Protein AF-0000000084400979 (afdb_homodimer)

Sequence (318 aa):
MVKNSELIGKRAPALELPSIPNGDVFKLPIGEKPIALFFFPAANTMGCTMEACSFRDAQTQNIVFKRNPELAVVGVSGDSTAKQQSFADQYNLSYPILSDTDNKARELYGVGKSFFGLSAGRETFFIDQQGIVRGVCGKSIDVNGHVKFVEQQLAALEKMVKNSELIGKRAPALELPSIPNGDVFKLPIGEKPIALFFFPAANTMGCTMEACSFRDAQTQNIVFKRNPELAVVGVSGDSTAKQQSFADQYNLSYPILSDTDNKARELYGVGKSFFGLSAGRETFFIDQQGIVRGVCGKSIDVNGHVKFVEQQLAALEK

InterPro domains:
  IPR000866 Alkyl hydroperoxide reductase subunit C/ Thiol specific antioxidant [PF00578] (8-134)
  IPR013766 Thioredoxin domain [PS51352] (6-159)
  IPR036249 Thioredoxin-like superfamily [SSF52833] (7-157)
  IPR050924 Thiol-specific peroxidase BCP/PrxQ [PTHR42801] (7-156)

pLDDT: mean 94.06, std 6.57, range [55.53, 98.88]

Secondary structure (DSSP, 8-state):
-BPP-TTTTSBPPP-EEEEETTT-EEE--TTTS-EEEEE-S-TT-HHHHHHHHHHHHHHHH-HHHHH-TTPEEEEEESS-HHHHHHHHHHHT--S-EEE-TTSHHHHHHT--EETTTTEE--EEEEE-TTSBEEEEE-PPPB-THHHHHHHHHHHHHH-/-BPP-TTTTSBPPP-EEEEETTT-EEE--TTTS-EEEEE-S-TT-HHHHHHHHHHHHHHHH-HHHHH-TTPEEEEEESS-HHHHHHHHHHHT--S-EEE-TTSHHHHHHT--EETTTTEE--EEEEE-TTSBEEEEE-PPPB-THHHHHHHHHHHHHH-

Radius of gyration: 21.65 Å; Cα contacts (8 Å, |Δi|>4): 651; chains: 2; bounding box: 36×61×54 Å

Structure (mmCIF, N/CA/C/O backbone):
data_AF-0000000084400979-model_v1
#
loop_
_entity.id
_entity.type
_entity.pdbx_description
1 polymer 'thioredoxin-dependent peroxiredoxin'
#
loop_
_atom_site.group_PDB
_atom_site.id
_atom_site.type_symbol
_atom_site.label_atom_id
_atom_site.label_alt_id
_atom_site.label_comp_id
_atom_site.label_asym_id
_atom_site.label_entity_id
_atom_site.label_seq_id
_atom_site.pdbx_PDB_ins_code
_atom_site.Cartn_x
_atom_site.Cartn_y
_atom_site.Cartn_z
_atom_site.occupancy
_atom_site.B_iso_or_equiv
_atom_site.auth_seq_id
_atom_site.auth_comp_id
_atom_site.auth_asym_id
_atom_site.auth_atom_id
_atom_site.pdbx_PDB_model_num
ATOM 1 N N . MET A 1 1 ? 9.07 -2.438 -15.883 1 55.53 1 MET A N 1
ATOM 2 C CA . MET A 1 1 ? 8.203 -3.158 -14.953 1 55.53 1 MET A CA 1
ATOM 3 C C . MET A 1 1 ? 8.812 -4.5 -14.562 1 55.53 1 MET A C 1
ATOM 5 O O . MET A 1 1 ? 8.602 -4.984 -13.453 1 55.53 1 MET A O 1
ATOM 9 N N . VAL A 1 2 ? 9.75 -4.887 -15.453 1 69.62 2 VAL A N 1
ATOM 10 C CA . VAL A 1 2 ? 10.336 -6.211 -15.289 1 69.62 2 VAL A CA 1
ATOM 11 C C . VAL A 1 2 ? 11.617 -6.109 -14.469 1 69.62 2 VAL A C 1
ATOM 13 O O . VAL A 1 2 ? 12.461 -5.25 -14.727 1 69.62 2 VAL A O 1
ATOM 16 N N . LYS A 1 3 ? 11.602 -6.781 -13.344 1 83.38 3 LYS A N 1
ATOM 17 C CA . LYS A 1 3 ? 12.789 -6.883 -12.508 1 83.38 3 LYS A CA 1
ATOM 18 C C . LYS A 1 3 ? 13.758 -7.934 -13.047 1 83.38 3 LYS A C 1
ATOM 20 O O . LYS A 1 3 ? 13.328 -8.969 -13.562 1 83.38 3 LYS A O 1
ATOM 25 N N . ASN A 1 4 ? 14.984 -7.586 -12.875 1 85.88 4 ASN A N 1
ATOM 26 C CA . ASN A 1 4 ? 15.992 -8.555 -13.297 1 85.88 4 ASN A CA 1
ATOM 27 C C . ASN A 1 4 ? 16.047 -9.75 -12.344 1 85.88 4 ASN A C 1
ATOM 29 O O . ASN A 1 4 ? 16 -9.586 -11.125 1 85.88 4 ASN A O 1
ATOM 33 N N . SER A 1 5 ? 15.977 -10.953 -12.906 1 93.44 5 SER A N 1
ATOM 34 C CA . SER A 1 5 ? 16.062 -12.203 -12.148 1 93.44 5 SER A CA 1
ATOM 35 C C . SER A 1 5 ? 16.844 -13.266 -12.914 1 93.44 5 SER A C 1
ATOM 37 O O . SER A 1 5 ? 16.719 -13.367 -14.141 1 93.44 5 SER A O 1
ATOM 39 N N . GLU A 1 6 ? 17.609 -14.008 -12.188 1 94.88 6 GLU A N 1
ATOM 40 C CA . GLU A 1 6 ? 18.375 -15.086 -12.812 1 94.88 6 GLU A CA 1
ATOM 41 C C . GLU A 1 6 ? 17.453 -16.188 -13.32 1 94.88 6 GLU A C 1
ATOM 43 O O . GLU A 1 6 ? 17.875 -17.047 -14.109 1 94.88 6 GLU A O 1
ATOM 48 N N . LEU A 1 7 ? 16.234 -16.172 -12.898 1 97.94 7 LEU A N 1
ATOM 49 C CA . LEU A 1 7 ? 15.32 -17.25 -13.227 1 97.94 7 LEU A CA 1
ATOM 50 C C . LEU A 1 7 ? 14.688 -17.031 -14.602 1 97.94 7 LEU A C 1
ATOM 52 O O . LEU A 1 7 ? 14.102 -17.953 -15.172 1 97.94 7 LEU A O 1
ATOM 56 N N . ILE A 1 8 ? 14.773 -15.852 -15.125 1 97.5 8 ILE A N 1
ATOM 57 C CA . ILE A 1 8 ? 14.109 -15.562 -16.391 1 97.5 8 ILE A CA 1
ATOM 58 C C . ILE A 1 8 ? 14.719 -16.406 -17.5 1 97.5 8 ILE A C 1
ATOM 60 O O . ILE A 1 8 ? 15.938 -16.484 -17.641 1 97.5 8 ILE A O 1
ATOM 64 N N . GLY A 1 9 ? 13.898 -17.016 -18.219 1 97.44 9 GLY A N 1
ATOM 65 C CA . GLY A 1 9 ? 14.336 -17.859 -19.312 1 97.44 9 GLY A CA 1
ATOM 66 C C . GLY A 1 9 ? 14.633 -19.281 -18.875 1 97.44 9 GLY A C 1
ATOM 67 O O . GLY A 1 9 ? 14.93 -20.141 -19.703 1 97.44 9 GLY A O 1
ATOM 68 N N . LYS A 1 10 ? 14.523 -19.594 -17.609 1 98.38 10 LYS A N 1
ATOM 69 C CA . LYS A 1 10 ? 14.789 -20.922 -17.062 1 98.38 10 LYS A CA 1
ATOM 70 C C . LYS A 1 10 ? 13.492 -21.578 -16.594 1 98.38 10 LYS A C 1
ATOM 72 O O . LYS A 1 10 ? 12.461 -20.922 -16.453 1 98.38 10 LYS A O 1
ATOM 77 N N . ARG A 1 11 ? 13.562 -22.906 -16.438 1 98.56 11 ARG A N 1
ATOM 78 C CA . ARG A 1 11 ? 12.43 -23.609 -15.836 1 98.56 11 ARG A CA 1
ATOM 79 C C . ARG A 1 11 ? 12.203 -23.156 -14.398 1 98.56 11 ARG A C 1
ATOM 81 O O . ARG A 1 11 ? 13.164 -23 -13.633 1 98.56 11 ARG A O 1
ATOM 88 N N . ALA A 1 12 ? 10.984 -22.906 -14.047 1 98.81 12 ALA A N 1
ATOM 89 C CA . ALA A 1 12 ? 10.656 -22.469 -12.688 1 98.81 12 ALA A CA 1
ATOM 90 C C . ALA A 1 12 ? 11.023 -23.547 -11.664 1 98.81 12 ALA A C 1
ATOM 92 O O . ALA A 1 12 ? 10.828 -24.734 -11.906 1 98.81 12 ALA A O 1
ATOM 93 N N . PRO A 1 13 ? 11.602 -23.156 -10.531 1 98.62 13 PRO A N 1
ATOM 94 C CA . PRO A 1 13 ? 11.859 -24.125 -9.469 1 98.62 13 PRO A CA 1
ATOM 95 C C . PRO A 1 13 ? 10.594 -24.844 -8.992 1 98.62 13 PRO A C 1
ATOM 97 O O . PRO A 1 13 ? 9.539 -24.203 -8.859 1 98.62 13 PRO A O 1
ATOM 100 N N . ALA A 1 14 ? 10.766 -26.109 -8.766 1 98.38 14 ALA A N 1
ATOM 101 C CA . ALA A 1 14 ? 9.641 -26.859 -8.219 1 98.38 14 ALA A CA 1
ATOM 102 C C . ALA A 1 14 ? 9.281 -26.375 -6.816 1 98.38 14 ALA A C 1
ATOM 104 O O . ALA A 1 14 ? 10.164 -26.031 -6.027 1 98.38 14 ALA A O 1
ATOM 105 N N . LEU A 1 15 ? 7.953 -26.344 -6.535 1 97.62 15 LEU A N 1
ATOM 106 C CA . LEU A 1 15 ? 7.469 -25.891 -5.238 1 97.62 15 LEU A CA 1
ATOM 107 C C . LEU A 1 15 ? 6.309 -26.75 -4.754 1 97.62 15 LEU A C 1
ATOM 109 O O . LEU A 1 15 ? 5.352 -26.984 -5.492 1 97.62 15 LEU A O 1
ATOM 113 N N . GLU A 1 16 ? 6.492 -27.266 -3.637 1 97.38 16 GLU A N 1
ATOM 114 C CA . GLU A 1 16 ? 5.473 -28.031 -2.932 1 97.38 16 GLU A CA 1
ATOM 115 C C . GLU A 1 16 ? 5.367 -27.609 -1.472 1 97.38 16 GLU A C 1
ATOM 117 O O . GLU A 1 16 ? 6.285 -27.828 -0.683 1 97.38 16 GLU A O 1
ATOM 122 N N . LEU A 1 17 ? 4.199 -27 -1.093 1 98.06 17 LEU A N 1
ATOM 123 C CA . LEU A 1 17 ? 4.027 -26.438 0.239 1 98.06 17 LEU A CA 1
ATOM 124 C C . LEU A 1 17 ? 2.58 -26.562 0.703 1 98.06 17 LEU A C 1
ATOM 126 O O . LEU A 1 17 ? 1.668 -26.688 -0.12 1 98.06 17 LEU A O 1
ATOM 130 N N . PRO A 1 18 ? 2.393 -26.594 2.029 1 98 18 PRO A N 1
ATOM 131 C CA . PRO A 1 18 ? 1.009 -26.484 2.496 1 98 18 PRO A CA 1
ATOM 132 C C . PRO A 1 18 ? 0.295 -25.25 1.941 1 98 18 PRO A C 1
ATOM 134 O O . PRO A 1 18 ? 0.924 -24.203 1.734 1 98 18 PRO A O 1
ATOM 137 N N . SER A 1 19 ? -0.977 -25.453 1.645 1 98 19 SER A N 1
ATOM 138 C CA . SER A 1 19 ? -1.71 -24.359 1.013 1 98 19 SER A CA 1
ATOM 139 C C . SER A 1 19 ? -3.16 -24.328 1.486 1 98 19 SER A C 1
ATOM 141 O O . SER A 1 19 ? -3.635 -25.266 2.127 1 98 19 SER A O 1
ATOM 143 N N . ILE A 1 20 ? -3.713 -23.172 1.29 1 96.69 20 ILE A N 1
ATOM 144 C CA . ILE A 1 20 ? -5.164 -23.078 1.408 1 96.69 20 ILE A CA 1
ATOM 145 C C . ILE A 1 20 ? -5.801 -23.172 0.022 1 96.69 20 ILE A C 1
ATOM 147 O O . ILE A 1 20 ? -5.172 -22.828 -0.98 1 96.69 20 ILE A O 1
ATOM 151 N N . PRO A 1 21 ? -6.977 -23.734 -0.318 1 88.75 21 PRO A N 1
ATOM 152 C CA . PRO A 1 21 ? -7.844 -24.156 0.786 1 88.75 21 PRO A CA 1
ATOM 153 C C . PRO A 1 21 ? -7.457 -25.516 1.358 1 88.75 21 PRO A C 1
ATOM 155 O O . PRO A 1 21 ? -6.727 -26.281 0.714 1 88.75 21 PRO A O 1
ATOM 158 N N . ASN A 1 22 ? -7.801 -25.781 2.664 1 86.38 22 ASN A N 1
ATOM 159 C CA . ASN A 1 22 ? -7.895 -27.062 3.363 1 86.38 22 ASN A CA 1
ATOM 160 C C . ASN A 1 22 ? -6.602 -27.391 4.102 1 86.38 22 ASN A C 1
ATOM 162 O O . ASN A 1 22 ? -6.566 -28.312 4.922 1 86.38 22 ASN A O 1
ATOM 166 N N . GLY A 1 23 ? -5.488 -26.797 3.689 1 88.56 23 GLY A N 1
ATOM 167 C CA . GLY A 1 23 ? -4.25 -27.016 4.422 1 88.56 23 GLY A CA 1
ATOM 168 C C . GLY A 1 23 ? -3.383 -28.109 3.82 1 88.56 23 GLY A C 1
ATOM 169 O O . GLY A 1 23 ? -2.291 -28.391 4.316 1 88.56 23 GLY A O 1
ATOM 170 N N . ASP A 1 24 ? -3.785 -28.688 2.689 1 93.19 24 ASP A N 1
ATOM 171 C CA . ASP A 1 24 ? -3.033 -29.75 2.039 1 93.19 24 ASP A CA 1
ATOM 172 C C . ASP A 1 24 ? -1.827 -29.203 1.286 1 93.19 24 ASP A C 1
ATOM 174 O O . ASP A 1 24 ? -1.732 -27.984 1.061 1 93.19 24 ASP A O 1
ATOM 178 N N . VAL A 1 25 ? -0.979 -30.141 0.955 1 96.5 25 VAL A N 1
ATOM 179 C CA . VAL A 1 25 ? 0.189 -29.781 0.159 1 96.5 25 VAL A CA 1
ATOM 180 C C . VAL A 1 25 ? -0.236 -29.484 -1.276 1 96.5 25 VAL A C 1
ATOM 182 O O . VAL A 1 25 ? -1.026 -30.219 -1.864 1 96.5 25 VAL A O 1
ATOM 185 N N . PHE A 1 26 ? 0.185 -28.375 -1.743 1 97.38 26 PHE A N 1
ATOM 186 C CA . PHE A 1 26 ? -0.053 -27.938 -3.117 1 97.38 26 PHE A CA 1
ATOM 187 C C . PHE A 1 26 ? 1.237 -27.984 -3.926 1 97.38 26 PHE A C 1
ATOM 189 O O . PHE A 1 26 ? 2.252 -27.422 -3.51 1 97.38 26 PHE A O 1
ATOM 196 N N . LYS A 1 27 ? 1.176 -28.703 -4.988 1 97.69 27 LYS A N 1
ATOM 197 C CA . LYS A 1 27 ? 2.273 -28.734 -5.953 1 97.69 27 LYS A CA 1
ATOM 198 C C . LYS A 1 27 ? 2.029 -27.734 -7.09 1 97.69 27 LYS A C 1
ATOM 200 O O . LYS A 1 27 ? 1.011 -27.812 -7.777 1 97.69 27 LYS A O 1
ATOM 205 N N . LEU A 1 28 ? 2.977 -26.781 -7.281 1 98.06 28 LEU A N 1
ATOM 206 C CA . LEU A 1 28 ? 2.844 -25.844 -8.383 1 98.06 28 LEU A CA 1
ATOM 207 C C . LEU A 1 28 ? 2.766 -26.562 -9.719 1 98.06 28 LEU A C 1
ATOM 209 O O . LEU A 1 28 ? 3.576 -27.453 -10 1 98.06 28 LEU A O 1
ATOM 213 N N . PRO A 1 29 ? 1.815 -26.25 -10.547 1 98.19 29 PRO A N 1
ATOM 214 C CA . PRO A 1 29 ? 1.618 -27 -11.789 1 98.19 29 PRO A CA 1
ATOM 215 C C . PRO A 1 29 ? 2.52 -26.516 -12.922 1 98.19 29 PRO A C 1
ATOM 217 O O . PRO A 1 29 ? 2.027 -26.156 -14 1 98.19 29 PRO A O 1
ATOM 220 N N . ILE A 1 30 ? 3.764 -26.578 -12.727 1 98.56 30 ILE A N 1
ATOM 221 C CA . ILE A 1 30 ? 4.773 -26.125 -13.68 1 98.56 30 ILE A CA 1
ATOM 222 C C . ILE A 1 30 ? 4.746 -27.016 -14.922 1 98.56 30 ILE A C 1
ATOM 224 O O . ILE A 1 30 ? 4.773 -28.234 -14.812 1 98.56 30 ILE A O 1
ATOM 228 N N . GLY A 1 31 ? 4.641 -26.359 -16.062 1 98.19 31 GLY A N 1
ATOM 229 C CA . GLY A 1 31 ? 4.641 -27.109 -17.312 1 98.19 31 GLY A CA 1
ATOM 230 C C . GLY A 1 31 ? 3.266 -27.609 -17.719 1 98.19 31 GLY A C 1
ATOM 231 O O . GLY A 1 31 ? 3.127 -28.359 -18.688 1 98.19 31 GLY A O 1
ATOM 232 N N . GLU A 1 32 ? 2.229 -27.266 -16.953 1 98.31 32 GLU A N 1
ATOM 233 C CA . GLU A 1 32 ? 0.867 -27.719 -17.219 1 98.31 32 GLU A CA 1
ATOM 234 C C . GLU A 1 32 ? -0.008 -26.562 -17.703 1 98.31 32 GLU A C 1
ATOM 236 O O . GLU A 1 32 ? -0.867 -26.75 -18.562 1 98.31 32 GLU A O 1
ATOM 241 N N . LYS A 1 33 ? 0.141 -25.453 -17.203 1 97.94 33 LYS A N 1
ATOM 242 C CA . LYS A 1 33 ? -0.618 -24.234 -17.5 1 97.94 33 LYS A CA 1
ATOM 243 C C . LYS A 1 33 ? 0.171 -22.984 -17.109 1 97.94 33 LYS A C 1
ATOM 245 O O . LYS A 1 33 ? 1.157 -23.078 -16.375 1 97.94 33 LYS A O 1
ATOM 250 N N . PRO A 1 34 ? -0.143 -21.828 -17.641 1 98.31 34 PRO A N 1
ATOM 251 C CA . PRO A 1 34 ? 0.505 -20.609 -17.156 1 98.31 34 PRO A CA 1
ATOM 252 C C . PRO A 1 34 ? 0.204 -20.312 -15.695 1 98.31 34 PRO A C 1
ATOM 254 O O . PRO A 1 34 ? -0.885 -20.625 -15.211 1 98.31 34 PRO A O 1
ATOM 257 N N . ILE A 1 35 ? 1.223 -19.719 -15.008 1 98.81 35 ILE A N 1
ATOM 258 C CA . ILE A 1 35 ? 1.099 -19.453 -13.578 1 98.81 35 ILE A CA 1
ATOM 259 C C . ILE A 1 35 ? 1.495 -18.016 -13.281 1 98.81 35 ILE A C 1
ATOM 261 O O . ILE A 1 35 ? 2.516 -17.531 -13.773 1 98.81 35 ILE A O 1
ATOM 265 N N . ALA A 1 36 ? 0.658 -17.25 -12.594 1 98.81 36 ALA A N 1
ATOM 266 C CA . ALA A 1 36 ? 1.04 -16.047 -11.875 1 98.81 36 ALA A CA 1
ATOM 267 C C . ALA A 1 36 ? 1.331 -16.344 -10.414 1 98.81 36 ALA A C 1
ATOM 269 O O . ALA A 1 36 ? 0.409 -16.531 -9.617 1 98.81 36 ALA A O 1
ATOM 270 N N . LEU A 1 37 ? 2.592 -16.422 -10.102 1 98.88 37 LEU A N 1
ATOM 271 C CA . LEU A 1 37 ? 3.053 -16.719 -8.742 1 98.88 37 LEU A CA 1
ATOM 272 C C . LEU A 1 37 ? 3.453 -15.43 -8.023 1 98.88 37 LEU A C 1
ATOM 274 O O . LEU A 1 37 ? 4.488 -14.836 -8.336 1 98.88 37 LEU A O 1
ATOM 278 N N . PHE A 1 38 ? 2.613 -15.008 -7.066 1 98.5 38 PHE A N 1
ATOM 279 C CA . PHE A 1 38 ? 2.93 -13.727 -6.445 1 98.5 38 PHE A CA 1
ATOM 280 C C . PHE A 1 38 ? 3.262 -13.906 -4.969 1 98.5 38 PHE A C 1
ATOM 282 O O . PHE A 1 38 ? 2.5 -14.531 -4.227 1 98.5 38 PHE A O 1
ATOM 289 N N . PHE A 1 39 ? 4.445 -13.398 -4.617 1 98.12 39 PHE A N 1
ATOM 290 C CA . PHE A 1 39 ? 4.922 -13.352 -3.24 1 98.12 39 PHE A CA 1
ATOM 291 C C . PHE A 1 39 ? 4.492 -12.062 -2.559 1 98.12 39 PHE A C 1
ATOM 293 O O . PHE A 1 39 ? 4.609 -10.977 -3.137 1 98.12 39 PHE A O 1
ATOM 300 N N . PHE A 1 40 ? 3.955 -12.18 -1.351 1 95.94 40 PHE A N 1
ATOM 301 C CA . PHE A 1 40 ? 3.572 -10.992 -0.59 1 95.94 40 PHE A CA 1
ATOM 302 C C . PHE A 1 40 ? 3.988 -11.133 0.87 1 95.94 40 PHE A C 1
ATOM 304 O O . PHE A 1 40 ? 4.168 -12.242 1.368 1 95.94 40 PHE A O 1
ATOM 311 N N . PRO A 1 41 ? 4.125 -10.023 1.585 1 94 41 PRO A N 1
ATOM 312 C CA . PRO A 1 41 ? 4.766 -10.062 2.902 1 94 41 PRO A CA 1
ATOM 313 C C . PRO A 1 41 ? 3.908 -10.75 3.957 1 94 41 PRO A C 1
ATOM 315 O O . PRO A 1 41 ? 4.391 -11.641 4.664 1 94 41 PRO A O 1
ATOM 318 N N . ALA A 1 42 ? 2.68 -10.289 4.07 1 93 42 ALA A N 1
ATOM 319 C CA . ALA A 1 42 ? 1.903 -10.789 5.203 1 93 42 ALA A CA 1
ATOM 320 C C . ALA A 1 42 ? 0.406 -10.617 4.957 1 93 42 ALA A C 1
ATOM 322 O O . ALA A 1 42 ? -0.04 -9.562 4.508 1 93 42 ALA A O 1
ATOM 323 N N . ALA A 1 43 ? -0.321 -11.656 5.336 1 92.81 43 ALA A N 1
ATOM 324 C CA . ALA A 1 43 ? -1.778 -11.617 5.238 1 92.81 43 ALA A CA 1
ATOM 325 C C . ALA A 1 43 ? -2.357 -10.523 6.137 1 92.81 43 ALA A C 1
ATOM 327 O O . ALA A 1 43 ? -1.782 -10.203 7.18 1 92.81 43 ALA A O 1
ATOM 328 N N . ASN A 1 44 ? -3.441 -9.906 5.668 1 87.88 44 ASN A N 1
ATOM 329 C CA . ASN A 1 44 ? -4.242 -8.945 6.418 1 87.88 44 ASN A CA 1
ATOM 330 C C . ASN A 1 44 ? -3.502 -7.625 6.609 1 87.88 44 ASN A C 1
ATOM 332 O O . ASN A 1 44 ? -3.695 -6.941 7.617 1 87.88 44 ASN A O 1
ATOM 336 N N . THR A 1 45 ? -2.549 -7.414 5.805 1 83.5 45 THR A N 1
ATOM 337 C CA . THR A 1 45 ? -1.961 -6.082 5.699 1 83.5 45 THR A CA 1
ATOM 338 C C . THR A 1 45 ? -2.512 -5.344 4.484 1 83.5 45 THR A C 1
ATOM 340 O O . THR A 1 45 ? -2.871 -5.965 3.482 1 83.5 45 THR A O 1
ATOM 343 N N . MET A 1 46 ? -2.619 -4.094 4.551 1 81.5 46 MET A N 1
ATOM 344 C CA . MET A 1 46 ? -3.396 -3.316 3.59 1 81.5 46 MET A CA 1
ATOM 345 C C . MET A 1 46 ? -2.869 -3.52 2.174 1 81.5 46 MET A C 1
ATOM 347 O O . MET A 1 46 ? -3.621 -3.9 1.275 1 81.5 46 MET A O 1
ATOM 351 N N . GLY A 1 47 ? -1.59 -3.273 1.956 1 85.56 47 GLY A N 1
ATOM 352 C CA . GLY A 1 47 ? -1.036 -3.438 0.622 1 85.56 47 GLY A CA 1
ATOM 353 C C . GLY A 1 47 ? -1.181 -4.848 0.085 1 85.56 47 GLY A C 1
ATOM 354 O O . GLY A 1 47 ? -1.468 -5.043 -1.098 1 85.56 47 GLY A O 1
ATOM 355 N N . CYS A 1 48 ? -0.996 -5.785 0.947 1 90.62 48 CYS A N 1
ATOM 356 C CA . CYS A 1 48 ? -1.132 -7.184 0.561 1 90.62 48 CYS A CA 1
ATOM 357 C C . CYS A 1 48 ? -2.586 -7.527 0.261 1 90.62 48 CYS A C 1
ATOM 359 O O . CYS A 1 48 ? -2.873 -8.25 -0.693 1 90.62 48 CYS A O 1
ATOM 361 N N . THR A 1 49 ? -3.473 -7.051 1.096 1 90.31 49 THR A N 1
ATOM 362 C CA . THR A 1 49 ? -4.902 -7.262 0.895 1 90.31 49 THR A CA 1
ATOM 363 C C . THR A 1 49 ? -5.348 -6.695 -0.452 1 90.31 49 THR A C 1
ATOM 365 O O . THR A 1 49 ? -6 -7.387 -1.235 1 90.31 49 THR A O 1
ATOM 368 N N . MET A 1 50 ? -4.91 -5.5 -0.688 1 88.88 50 MET A N 1
ATOM 369 C CA . MET A 1 50 ? -5.305 -4.84 -1.929 1 88.88 50 MET A CA 1
ATOM 370 C C . MET A 1 50 ? -4.754 -5.586 -3.141 1 88.88 50 MET A C 1
ATOM 372 O O . MET A 1 50 ? -5.453 -5.754 -4.141 1 88.88 50 MET A O 1
ATOM 376 N N . GLU A 1 51 ? -3.561 -6.039 -3.047 1 93.44 51 GLU A N 1
ATOM 377 C CA . GLU A 1 51 ? -2.961 -6.793 -4.141 1 93.44 51 GLU A CA 1
ATOM 378 C C . GLU A 1 51 ? -3.684 -8.117 -4.363 1 93.44 51 GLU A C 1
ATOM 380 O O . GLU A 1 51 ? -4.027 -8.469 -5.496 1 93.44 51 GLU A O 1
ATOM 385 N N . ALA A 1 52 ? -3.92 -8.875 -3.318 1 95.81 52 ALA A N 1
ATOM 386 C CA . ALA A 1 52 ? -4.617 -10.156 -3.402 1 95.81 52 ALA A CA 1
ATOM 387 C C . ALA A 1 52 ? -6.012 -9.984 -3.994 1 95.81 52 ALA A C 1
ATOM 389 O O . ALA A 1 52 ? -6.43 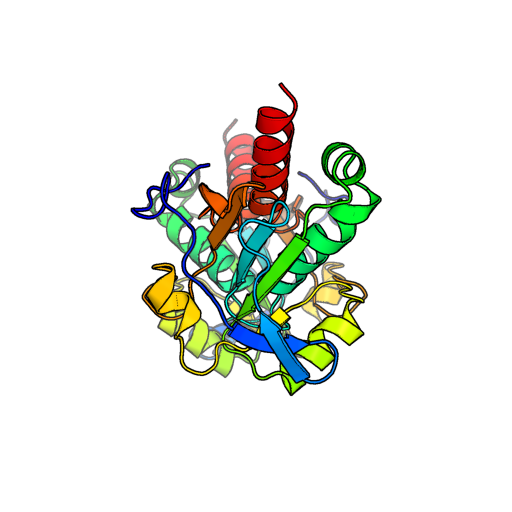-10.758 -4.855 1 95.81 52 ALA A O 1
ATOM 390 N N . CYS A 1 53 ? -6.68 -8.969 -3.564 1 94.25 53 CYS A N 1
ATOM 391 C CA . CYS A 1 53 ? -8.016 -8.695 -4.082 1 94.25 53 CYS A CA 1
ATOM 392 C C . CYS A 1 53 ? -7.957 -8.297 -5.551 1 94.25 53 CYS A C 1
ATOM 394 O O . CYS A 1 53 ? -8.859 -8.625 -6.328 1 94.25 53 CYS A O 1
ATOM 396 N N . SER A 1 54 ? -6.926 -7.582 -5.895 1 94.38 54 SER A N 1
ATOM 397 C CA . SER A 1 54 ? -6.789 -7.203 -7.297 1 94.38 54 SER A CA 1
ATOM 398 C C . SER A 1 54 ? -6.629 -8.43 -8.188 1 94.38 54 SER A C 1
ATOM 400 O O . SER A 1 54 ? -7.16 -8.461 -9.305 1 94.38 54 SER A O 1
ATOM 402 N N . PHE A 1 55 ? -5.891 -9.414 -7.742 1 97.56 55 PHE A N 1
ATOM 403 C CA . PHE A 1 55 ? -5.766 -10.656 -8.492 1 97.56 55 PHE A CA 1
ATOM 404 C C . PHE A 1 55 ? -7.098 -11.398 -8.531 1 97.56 55 PHE A C 1
ATOM 406 O O . PHE A 1 55 ? -7.465 -11.961 -9.562 1 97.56 55 PHE A O 1
ATOM 413 N N . ARG A 1 56 ? -7.77 -11.422 -7.402 1 96.12 56 ARG A N 1
ATOM 414 C CA . ARG A 1 56 ? -9.109 -12.008 -7.367 1 96.12 56 ARG A CA 1
ATOM 415 C C . ARG A 1 56 ? -10.016 -11.359 -8.406 1 96.12 56 ARG A C 1
ATOM 417 O O . ARG A 1 56 ? -10.594 -12.055 -9.25 1 96.12 56 ARG A O 1
ATOM 424 N N . ASP A 1 57 ? -10.055 -10.039 -8.43 1 95.88 57 ASP A N 1
ATOM 425 C CA . ASP A 1 57 ? -10.953 -9.289 -9.297 1 95.88 57 ASP A CA 1
ATOM 426 C C . ASP A 1 57 ? -10.562 -9.445 -10.766 1 95.88 57 ASP A C 1
ATOM 428 O O . ASP A 1 57 ? -11.43 -9.492 -11.641 1 95.88 57 ASP A O 1
ATOM 432 N N . ALA A 1 58 ? -9.289 -9.5 -11.023 1 96.31 58 ALA A N 1
ATOM 433 C CA . ALA A 1 58 ? -8.812 -9.617 -12.398 1 96.31 58 ALA A CA 1
ATOM 434 C C . ALA A 1 58 ? -9.328 -10.898 -13.047 1 96.31 58 ALA A C 1
ATOM 436 O O . ALA A 1 58 ? -9.57 -10.93 -14.258 1 96.31 58 ALA A O 1
ATOM 437 N N . GLN A 1 59 ? -9.5 -11.922 -12.305 1 95.12 59 GLN A N 1
ATOM 438 C CA . GLN A 1 59 ? -9.938 -13.203 -12.844 1 95.12 59 GLN A CA 1
ATOM 439 C C . GLN A 1 59 ? -11.336 -13.094 -13.461 1 95.12 59 GLN A C 1
ATOM 441 O O . GLN A 1 59 ? -11.664 -13.836 -14.391 1 95.12 59 GLN A O 1
ATOM 446 N N . THR A 1 60 ? -12.133 -12.125 -13.047 1 94.44 60 THR A N 1
ATOM 447 C CA . THR A 1 60 ? -13.508 -12.047 -13.531 1 94.44 60 THR A CA 1
ATOM 448 C C . THR A 1 60 ? -13.734 -10.727 -14.273 1 94.44 60 THR A C 1
ATOM 450 O O . THR A 1 60 ? -14.711 -10.594 -15.023 1 94.44 60 THR A O 1
ATOM 453 N N . GLN A 1 61 ? -12.812 -9.805 -14.109 1 95.12 61 GLN A N 1
ATOM 454 C CA . GLN A 1 61 ? -13.109 -8.469 -14.609 1 95.12 61 GLN A CA 1
ATOM 455 C C . GLN A 1 61 ? -12.133 -8.062 -15.711 1 95.12 61 GLN A C 1
ATOM 457 O O . GLN A 1 61 ? -12.43 -7.184 -16.516 1 95.12 61 GLN A O 1
ATOM 462 N N . ASN A 1 62 ? -10.961 -8.594 -15.617 1 95.75 62 ASN A N 1
ATOM 463 C CA . ASN A 1 62 ? -9.938 -8.25 -16.594 1 95.75 62 ASN A CA 1
ATOM 464 C C . ASN A 1 62 ? -10.094 -9.07 -17.875 1 95.75 62 ASN A C 1
ATOM 466 O O . ASN A 1 62 ? -10.055 -10.297 -17.844 1 95.75 62 ASN A O 1
ATOM 470 N N . ILE A 1 63 ? -10.211 -8.484 -18.969 1 96.19 63 ILE A N 1
ATOM 471 C CA . ILE A 1 63 ? -10.555 -9.117 -20.234 1 96.19 63 ILE A CA 1
ATOM 472 C C . ILE A 1 63 ? -9.445 -10.086 -20.641 1 96.19 63 ILE A C 1
ATOM 474 O O . ILE A 1 63 ? -9.719 -11.164 -21.188 1 96.19 63 ILE A O 1
ATOM 478 N N . VAL A 1 64 ? -8.242 -9.727 -20.438 1 96.81 64 VAL A N 1
ATOM 479 C CA . VAL A 1 64 ? -7.117 -10.578 -20.828 1 96.81 64 VAL A CA 1
ATOM 480 C C . VAL A 1 64 ? -7.086 -11.82 -19.938 1 96.81 64 VAL A C 1
ATOM 482 O O . VAL A 1 64 ? -6.871 -12.938 -20.422 1 96.81 64 VAL A O 1
ATOM 485 N N . PHE A 1 65 ? -7.336 -11.672 -18.656 1 96.88 65 PHE A N 1
ATOM 486 C CA . PHE A 1 65 ? -7.438 -12.812 -17.75 1 96.88 65 PHE A CA 1
ATOM 487 C C . PHE A 1 65 ? -8.578 -13.727 -18.172 1 96.88 65 PHE A C 1
ATOM 489 O O . PHE A 1 65 ? -8.422 -14.953 -18.188 1 96.88 65 PHE A O 1
ATOM 496 N N . LYS A 1 66 ? -9.672 -13.125 -18.531 1 95.94 66 LYS A N 1
ATOM 497 C CA . LYS A 1 66 ? -10.844 -13.898 -18.938 1 95.94 66 LYS A CA 1
ATOM 498 C C . LYS A 1 66 ? -10.57 -14.719 -20.188 1 95.94 66 LYS A C 1
ATOM 500 O O . LYS A 1 66 ? -11.125 -15.805 -20.359 1 95.94 66 LYS A O 1
ATOM 505 N N . ARG A 1 67 ? -9.781 -14.195 -21.016 1 96.31 67 ARG A N 1
ATOM 506 C CA . ARG A 1 67 ? -9.422 -14.891 -22.234 1 96.31 67 ARG A CA 1
ATOM 507 C C . ARG A 1 67 ? -8.414 -16 -21.969 1 96.31 67 ARG A C 1
ATOM 509 O O . ARG A 1 67 ? -8.156 -16.844 -22.828 1 96.31 67 ARG A O 1
ATOM 516 N N . ASN A 1 68 ? -7.859 -16.094 -20.812 1 96.56 68 ASN A N 1
ATOM 517 C CA . ASN A 1 68 ? -6.887 -17.094 -20.391 1 96.56 68 ASN A CA 1
ATOM 518 C C . ASN A 1 68 ? -7.316 -17.797 -19.109 1 96.56 68 ASN A C 1
ATOM 520 O O . ASN A 1 68 ? -6.609 -17.734 -18.094 1 96.56 68 ASN A O 1
ATOM 524 N N . PRO A 1 69 ? -8.438 -18.5 -19.172 1 95.5 69 PRO A N 1
ATOM 525 C CA . PRO A 1 69 ? -9.008 -19.094 -17.969 1 95.5 69 PRO A CA 1
ATOM 526 C C . PRO A 1 69 ? -8.117 -20.188 -17.359 1 95.5 69 PRO A C 1
ATOM 528 O O . PRO A 1 69 ? -8.32 -20.594 -16.219 1 95.5 69 PRO A O 1
ATOM 531 N N . GLU A 1 70 ? -7.152 -20.609 -18.094 1 96.69 70 GLU A N 1
ATOM 532 C CA . GLU A 1 70 ? -6.262 -21.656 -17.609 1 96.69 70 GLU A CA 1
ATOM 533 C C . GLU A 1 70 ? -5.18 -21.078 -16.703 1 96.69 70 GLU A C 1
ATOM 535 O O . GLU A 1 70 ? -4.488 -21.828 -16.016 1 96.69 70 GLU A O 1
ATOM 540 N N . LEU A 1 71 ? -5.012 -19.781 -16.656 1 98.25 71 LEU A N 1
ATOM 541 C CA . LEU A 1 71 ? -4.012 -19.172 -15.789 1 98.25 71 LEU A CA 1
ATOM 542 C C . LEU A 1 71 ? -4.25 -19.547 -14.328 1 98.25 71 LEU A C 1
ATOM 544 O O . LEU A 1 71 ? -5.348 -19.344 -13.805 1 98.25 71 LEU A O 1
ATOM 548 N N . ALA A 1 72 ? -3.227 -20.062 -13.719 1 98.31 72 ALA A N 1
ATOM 549 C CA . ALA A 1 72 ? -3.27 -20.297 -12.281 1 98.31 72 ALA A CA 1
ATOM 550 C C . ALA A 1 72 ? -2.668 -19.125 -11.508 1 98.31 72 ALA A C 1
ATOM 552 O O . ALA A 1 72 ? -1.485 -18.812 -11.664 1 98.31 72 ALA A O 1
ATOM 553 N N . VAL A 1 73 ? -3.49 -18.469 -10.719 1 98.62 73 VAL A N 1
ATOM 554 C CA . VAL A 1 73 ? -3.006 -17.484 -9.773 1 98.62 73 VAL A CA 1
ATOM 555 C C . VAL A 1 73 ? -2.695 -18.156 -8.438 1 98.62 73 VAL A C 1
ATOM 557 O O . VAL A 1 73 ? -3.543 -18.844 -7.871 1 98.62 73 VAL A O 1
ATOM 560 N N . VAL A 1 74 ? -1.436 -17.984 -7.965 1 98.75 74 VAL A N 1
ATOM 561 C CA . VAL A 1 74 ? -1.003 -18.625 -6.73 1 98.75 74 VAL A CA 1
ATOM 562 C C . VAL A 1 74 ? -0.261 -17.625 -5.855 1 98.75 74 VAL A C 1
ATOM 564 O O . VAL A 1 74 ? 0.708 -17 -6.301 1 98.75 74 VAL A O 1
ATOM 567 N N . GLY A 1 75 ? -0.738 -17.469 -4.637 1 98.75 75 GLY A N 1
ATOM 568 C CA . GLY A 1 75 ? -0.046 -16.609 -3.689 1 98.75 75 GLY A CA 1
ATOM 569 C C . GLY A 1 75 ? 0.91 -17.359 -2.787 1 98.75 75 GLY A C 1
ATOM 570 O O . GLY A 1 75 ? 0.743 -18.562 -2.564 1 98.75 75 GLY A O 1
ATOM 571 N N . VAL A 1 76 ? 1.925 -16.625 -2.26 1 98.69 76 VAL A N 1
ATOM 572 C CA . VAL A 1 76 ? 2.879 -17.203 -1.318 1 98.69 76 VAL A CA 1
ATOM 573 C C . VAL A 1 76 ? 3.223 -16.172 -0.24 1 98.69 76 VAL A C 1
ATOM 575 O O . VAL A 1 76 ? 3.57 -15.031 -0.548 1 98.69 76 VAL A O 1
ATOM 578 N N . SER A 1 77 ? 3.102 -16.531 0.977 1 98.19 77 SER A N 1
ATOM 579 C CA . SER A 1 77 ? 3.662 -15.75 2.074 1 98.19 77 SER A CA 1
ATOM 580 C C . SER A 1 77 ? 4.168 -16.656 3.193 1 98.19 77 SER A C 1
ATOM 582 O O . SER A 1 77 ? 4.004 -17.875 3.137 1 98.19 77 SER A O 1
ATOM 584 N N . GLY A 1 78 ? 4.812 -16.047 4.156 1 97.88 78 GLY A N 1
ATOM 585 C CA . GLY A 1 78 ? 5.336 -16.797 5.285 1 97.88 78 GLY A CA 1
ATOM 586 C C . GLY A 1 78 ? 4.293 -17.078 6.348 1 97.88 78 GLY A C 1
ATOM 587 O O . GLY A 1 78 ? 4.609 -17.656 7.395 1 97.88 78 GLY A O 1
ATOM 588 N N . ASP A 1 79 ? 3.051 -16.766 6.164 1 97.62 79 ASP A N 1
ATOM 589 C CA . ASP A 1 79 ? 1.973 -16.953 7.129 1 97.62 79 ASP A CA 1
ATOM 590 C C . ASP A 1 79 ? 1.565 -18.422 7.215 1 97.62 79 ASP A C 1
ATOM 592 O O . ASP A 1 79 ? 1.731 -19.172 6.254 1 97.62 79 ASP A O 1
ATOM 596 N N . SER A 1 80 ? 1.022 -18.844 8.336 1 97.62 80 SER A N 1
ATOM 597 C CA . SER A 1 80 ? 0.488 -20.203 8.492 1 97.62 80 SER A CA 1
ATOM 598 C C . SER A 1 80 ? -0.748 -20.406 7.629 1 97.62 80 SER A C 1
ATOM 600 O O . SER A 1 80 ? -1.395 -19.453 7.211 1 97.62 80 SER A O 1
ATOM 602 N N . THR A 1 81 ? -1.084 -21.703 7.41 1 97.75 81 THR A N 1
ATOM 603 C CA . THR A 1 81 ? -2.279 -22 6.633 1 97.75 81 THR A CA 1
ATOM 604 C C . THR A 1 81 ? -3.529 -21.484 7.336 1 97.75 81 THR A C 1
ATOM 606 O O . THR A 1 81 ? -4.477 -21.031 6.68 1 97.75 81 THR A O 1
ATOM 609 N N . ALA A 1 82 ? -3.51 -21.516 8.633 1 97.12 82 ALA A N 1
ATOM 610 C CA . ALA A 1 82 ? -4.648 -21 9.391 1 97.12 82 ALA A CA 1
ATOM 611 C C . ALA A 1 82 ? -4.848 -19.516 9.141 1 97.12 82 ALA A C 1
ATOM 613 O O . ALA A 1 82 ? -5.973 -19.062 8.898 1 97.12 82 ALA A O 1
ATOM 614 N N . LYS A 1 83 ? -3.814 -18.797 9.203 1 96.88 83 LYS A N 1
ATOM 615 C CA . LYS A 1 83 ? -3.877 -17.359 8.953 1 96.88 83 LYS A CA 1
ATOM 616 C C . LYS A 1 83 ? -4.277 -17.078 7.508 1 96.88 83 LYS A C 1
ATOM 618 O O . LYS A 1 83 ? -5.082 -16.172 7.25 1 96.88 83 LYS A O 1
ATOM 623 N N . GLN A 1 84 ? -3.746 -17.828 6.582 1 97.75 84 GLN A N 1
ATOM 624 C CA . GLN A 1 84 ? -4.074 -17.656 5.172 1 97.75 84 GLN A CA 1
ATOM 625 C C . GLN A 1 84 ? -5.543 -17.969 4.906 1 97.75 84 GLN A C 1
ATOM 627 O O . GLN A 1 84 ? -6.191 -17.312 4.09 1 97.75 84 GLN A O 1
ATOM 632 N N . GLN A 1 85 ? -6.016 -19 5.57 1 97.44 85 GLN A N 1
ATOM 633 C CA . GLN A 1 85 ? -7.418 -19.359 5.398 1 97.44 85 GLN A CA 1
ATOM 634 C C . GLN A 1 85 ? -8.336 -18.234 5.863 1 97.44 85 GLN A C 1
ATOM 636 O O . GLN A 1 85 ? -9.297 -17.875 5.176 1 97.44 85 GLN A O 1
ATOM 641 N N . SER A 1 86 ? -8.055 -17.703 7.027 1 95.81 86 SER A N 1
ATOM 642 C CA . SER A 1 86 ? -8.82 -16.562 7.535 1 95.81 86 SER A CA 1
ATOM 643 C C . SER A 1 86 ? -8.797 -15.398 6.559 1 95.81 86 SER A C 1
ATOM 645 O O . SER A 1 86 ? -9.82 -14.75 6.324 1 95.81 86 SER A O 1
ATOM 647 N N . PHE A 1 87 ? -7.617 -15.141 6.031 1 95.69 87 PHE A N 1
ATOM 648 C CA . PHE A 1 87 ? -7.422 -14.078 5.047 1 95.69 87 PHE A CA 1
ATOM 649 C C . PHE A 1 87 ? -8.273 -14.328 3.811 1 95.69 87 PHE A C 1
ATOM 651 O O . PHE A 1 87 ? -9 -13.43 3.359 1 95.69 87 PHE A O 1
ATOM 658 N N . ALA A 1 88 ? -8.219 -15.492 3.33 1 97 88 ALA A N 1
ATOM 659 C CA . ALA A 1 88 ? -8.961 -15.867 2.127 1 97 88 ALA A CA 1
ATOM 660 C C . ALA A 1 88 ? -10.461 -15.789 2.361 1 97 88 ALA A C 1
ATOM 662 O O . ALA A 1 88 ? -11.211 -15.328 1.495 1 97 88 ALA A O 1
ATOM 663 N N . ASP A 1 89 ? -10.898 -16.219 3.523 1 95.5 89 ASP A N 1
ATOM 664 C CA . ASP A 1 89 ? -12.32 -16.188 3.861 1 95.5 89 ASP A CA 1
ATOM 665 C C . ASP A 1 89 ? -12.828 -14.758 3.957 1 95.5 89 ASP A C 1
ATOM 667 O O . ASP A 1 89 ? -13.914 -14.445 3.463 1 95.5 89 ASP A O 1
ATOM 671 N N . GLN A 1 90 ? -12.039 -14.016 4.566 1 92.5 90 GLN A N 1
ATOM 672 C CA . GLN A 1 90 ? -12.43 -12.625 4.797 1 92.5 90 GLN A CA 1
ATOM 673 C C . GLN A 1 90 ? -12.633 -11.883 3.477 1 92.5 90 GLN A C 1
ATOM 675 O O . GLN A 1 90 ? -13.516 -11.039 3.357 1 92.5 90 GLN A O 1
ATOM 680 N N . TYR A 1 91 ? -11.805 -12.211 2.465 1 93.56 91 TYR A N 1
ATOM 681 C CA . TYR A 1 91 ? -11.805 -11.422 1.242 1 93.56 91 TYR A CA 1
ATOM 682 C C . TYR A 1 91 ? -12.227 -12.258 0.044 1 93.56 91 TYR A C 1
ATOM 684 O O . TYR A 1 91 ? -12.078 -11.836 -1.104 1 93.56 91 TYR A O 1
ATOM 692 N N . ASN A 1 92 ? -12.711 -13.445 0.311 1 95.19 92 ASN A N 1
ATOM 693 C CA . ASN A 1 92 ? -13.211 -14.352 -0.715 1 95.19 92 ASN A CA 1
ATOM 694 C C . ASN A 1 92 ? -12.164 -14.617 -1.795 1 95.19 92 ASN A C 1
ATOM 696 O O . ASN A 1 92 ? -12.453 -14.477 -2.986 1 95.19 92 ASN A O 1
ATOM 700 N N . LEU A 1 93 ? -10.977 -14.852 -1.346 1 96.94 93 LEU A N 1
ATOM 701 C CA . LEU A 1 93 ? -9.922 -15.242 -2.277 1 96.94 93 LEU A CA 1
ATOM 702 C C . LEU A 1 93 ? -10.102 -16.688 -2.734 1 96.94 93 LEU A C 1
ATOM 704 O O . LEU A 1 93 ? -10.117 -17.609 -1.911 1 96.94 93 LEU A O 1
ATOM 708 N N . SER A 1 94 ? -10.156 -16.922 -4.008 1 94.75 94 SER A N 1
ATOM 709 C CA . SER A 1 94 ? -10.602 -18.219 -4.516 1 94.75 94 SER A CA 1
ATOM 710 C C . SER A 1 94 ? -9.438 -19 -5.113 1 94.75 94 SER A C 1
ATOM 712 O O . SER A 1 94 ? -9.648 -19.969 -5.836 1 94.75 94 SER A O 1
ATOM 714 N N . TYR A 1 95 ? -8.258 -18.547 -4.938 1 97.75 95 TYR A N 1
ATOM 715 C CA . TYR A 1 95 ? -7.09 -19.219 -5.477 1 97.75 95 TYR A CA 1
ATOM 716 C C . TYR A 1 95 ? -6.188 -19.734 -4.355 1 97.75 95 TYR A C 1
ATOM 718 O O . TYR A 1 95 ? -6.289 -19.266 -3.215 1 97.75 95 TYR A O 1
ATOM 726 N N . PRO A 1 96 ? -5.27 -20.672 -4.668 1 98.25 96 PRO A N 1
ATOM 727 C CA . PRO A 1 96 ? -4.379 -21.203 -3.631 1 98.25 96 PRO A CA 1
ATOM 728 C C . PRO A 1 96 ? -3.395 -20.172 -3.107 1 98.25 96 PRO A C 1
ATOM 730 O O . PRO A 1 96 ? -2.891 -19.344 -3.881 1 98.25 96 PRO A O 1
ATOM 733 N N . ILE A 1 97 ? -3.199 -20.234 -1.841 1 98.69 97 ILE A N 1
ATOM 734 C CA . ILE A 1 97 ? -2.139 -19.469 -1.187 1 98.69 97 ILE A CA 1
ATOM 735 C C . ILE A 1 97 ? -1.252 -20.422 -0.377 1 98.69 97 ILE A C 1
ATOM 737 O O . ILE A 1 97 ? -1.739 -21.141 0.494 1 98.69 97 ILE A O 1
ATOM 741 N N . LEU A 1 98 ? 0.01 -20.391 -0.697 1 98.56 98 LEU A N 1
ATOM 742 C CA . LEU A 1 98 ? 0.98 -21.297 -0.096 1 98.56 98 LEU A CA 1
ATOM 743 C C . LEU A 1 98 ? 1.561 -20.703 1.184 1 98.56 98 LEU A C 1
ATOM 745 O O . LEU A 1 98 ? 1.826 -19.5 1.25 1 98.56 98 LEU A O 1
ATOM 749 N N . SER A 1 99 ? 1.771 -21.594 2.156 1 98.5 99 SER A N 1
ATOM 750 C CA . SER A 1 99 ? 2.402 -21.234 3.422 1 98.5 99 SER A CA 1
ATOM 751 C C . SER A 1 99 ? 3.896 -21.547 3.402 1 98.5 99 SER A C 1
ATOM 753 O O . SER A 1 99 ? 4.293 -22.719 3.525 1 98.5 99 SER A O 1
ATOM 755 N N . ASP A 1 100 ? 4.68 -20.516 3.277 1 98.31 100 ASP A N 1
ATOM 756 C CA . ASP A 1 100 ? 6.133 -20.625 3.195 1 98.31 100 ASP A CA 1
ATOM 757 C C . ASP A 1 100 ? 6.785 -20.266 4.531 1 98.31 100 ASP A C 1
ATOM 759 O O . ASP A 1 100 ? 7.66 -19.406 4.594 1 98.31 100 ASP A O 1
ATOM 763 N N . THR A 1 101 ? 6.453 -20.953 5.574 1 97.19 101 THR A N 1
ATOM 764 C CA . THR A 1 101 ? 6.84 -20.609 6.938 1 97.19 101 THR A CA 1
ATOM 765 C C . THR A 1 101 ? 8.352 -20.75 7.121 1 97.19 101 THR A C 1
ATOM 767 O O . THR A 1 101 ? 8.945 -20.031 7.938 1 97.19 101 THR A O 1
ATOM 770 N N . ASP A 1 102 ? 9 -21.578 6.371 1 96.12 102 ASP A N 1
ATOM 771 C CA . ASP A 1 102 ? 10.438 -21.797 6.531 1 96.12 102 ASP A CA 1
ATOM 772 C C . ASP A 1 102 ? 11.227 -21.031 5.473 1 96.12 102 ASP A C 1
ATOM 774 O O . ASP A 1 102 ? 12.43 -21.25 5.309 1 96.12 102 ASP A O 1
ATOM 778 N N . ASN A 1 103 ? 10.594 -20.234 4.652 1 96.62 103 ASN A N 1
ATOM 779 C CA . ASN A 1 103 ? 11.18 -19.359 3.648 1 96.62 103 ASN A CA 1
ATOM 780 C C . ASN A 1 103 ? 11.797 -20.141 2.498 1 96.62 103 ASN A C 1
ATOM 782 O O . ASN A 1 103 ? 12.648 -19.625 1.769 1 96.62 103 ASN A O 1
ATOM 786 N N . LYS A 1 104 ? 11.406 -21.359 2.367 1 96.25 104 LYS A N 1
ATOM 787 C CA . LYS A 1 104 ? 11.961 -22.203 1.311 1 96.25 104 LYS A CA 1
ATOM 788 C C . LYS A 1 104 ? 11.617 -21.641 -0.07 1 96.25 104 LYS A C 1
ATOM 790 O O . LYS A 1 104 ? 12.484 -21.562 -0.945 1 96.25 104 LYS A O 1
ATOM 795 N N . ALA A 1 105 ? 10.391 -21.312 -0.308 1 98.38 105 ALA A N 1
ATOM 796 C CA . ALA A 1 105 ? 9.961 -20.781 -1.6 1 98.38 105 ALA A CA 1
ATOM 797 C C . ALA A 1 105 ? 10.688 -19.484 -1.931 1 98.38 105 ALA A C 1
ATOM 799 O O . ALA A 1 105 ? 11.164 -19.297 -3.055 1 98.38 105 ALA A O 1
ATOM 800 N N . ARG A 1 106 ? 10.766 -18.547 -0.95 1 98 106 ARG A N 1
ATOM 801 C CA . ARG A 1 106 ? 11.438 -17.281 -1.167 1 98 106 ARG A CA 1
ATOM 802 C C . ARG A 1 106 ? 12.906 -17.484 -1.542 1 98 106 ARG A C 1
ATOM 804 O O . ARG A 1 106 ? 13.43 -16.812 -2.422 1 98 106 ARG A O 1
ATOM 811 N N . GLU A 1 107 ? 13.539 -18.453 -0.879 1 97.38 107 GLU A N 1
ATOM 812 C CA . GLU A 1 107 ? 14.93 -18.75 -1.184 1 97.38 107 GLU A CA 1
ATOM 813 C C . GLU A 1 107 ? 15.078 -19.312 -2.596 1 97.38 107 GLU A C 1
ATOM 815 O O . GLU A 1 107 ? 15.945 -18.859 -3.357 1 97.38 107 GLU A O 1
ATOM 820 N N . LEU A 1 108 ? 14.242 -20.234 -2.967 1 97.81 108 LEU A N 1
ATOM 821 C CA . LEU A 1 108 ? 14.305 -20.891 -4.27 1 97.81 108 LEU A CA 1
ATOM 822 C C . LEU A 1 108 ? 14.078 -19.891 -5.395 1 97.81 108 LEU A C 1
ATOM 824 O O . LEU A 1 108 ? 14.703 -19.984 -6.453 1 97.81 108 LEU A O 1
ATOM 828 N N . TYR A 1 109 ? 13.242 -18.938 -5.152 1 98.31 109 TYR A N 1
ATOM 829 C CA . TYR A 1 109 ? 12.859 -18 -6.207 1 98.31 109 TYR A CA 1
ATOM 830 C C . TYR A 1 109 ? 13.648 -16.703 -6.094 1 98.31 109 TYR A C 1
ATOM 832 O O . TYR A 1 109 ? 13.469 -15.789 -6.906 1 98.31 109 TYR A O 1
ATOM 840 N N . GLY A 1 110 ? 14.414 -16.547 -5.094 1 97.12 110 GLY A N 1
ATOM 841 C CA . GLY A 1 110 ? 15.273 -15.383 -4.949 1 97.12 110 GLY A CA 1
ATOM 842 C C . GLY A 1 110 ? 14.523 -14.133 -4.531 1 97.12 110 GLY A C 1
ATOM 843 O O . GLY A 1 110 ? 14.859 -13.031 -4.961 1 97.12 110 GLY A O 1
ATOM 844 N N . VAL A 1 111 ? 13.453 -14.273 -3.764 1 96.38 111 VAL A N 1
ATOM 845 C CA . VAL A 1 111 ? 12.688 -13.133 -3.271 1 96.38 111 VAL A CA 1
ATOM 846 C C . VAL A 1 111 ? 13.25 -12.672 -1.931 1 96.38 111 VAL A C 1
ATOM 848 O O . VAL A 1 111 ? 13.125 -13.367 -0.92 1 96.38 111 VAL A O 1
ATOM 851 N N . GLY A 1 112 ? 13.773 -11.57 -1.914 1 92.75 112 GLY A N 1
ATOM 852 C CA . GLY A 1 112 ? 14.445 -11.07 -0.725 1 92.75 112 GLY A CA 1
ATOM 853 C C . GLY A 1 112 ? 13.539 -10.242 0.165 1 92.75 112 GLY A C 1
ATOM 854 O O . GLY A 1 112 ? 12.328 -10.453 0.201 1 92.75 112 GLY A O 1
ATOM 855 N N . LYS A 1 113 ? 14.156 -9.43 0.976 1 90.75 113 LYS A N 1
ATOM 856 C CA . LYS A 1 113 ? 13.453 -8.547 1.9 1 90.75 113 LYS A CA 1
ATOM 857 C C . LYS A 1 113 ? 13.336 -7.141 1.331 1 90.75 113 LYS A C 1
ATOM 859 O O . LYS A 1 113 ? 13.969 -6.816 0.323 1 90.75 113 LYS A O 1
ATOM 864 N N . SER A 1 114 ? 12.383 -6.43 1.902 1 83.5 114 SER A N 1
ATOM 865 C CA . SER A 1 114 ? 12.172 -5.035 1.536 1 83.5 114 SER A CA 1
ATOM 866 C C . SER A 1 114 ? 12.148 -4.137 2.77 1 83.5 114 SER A C 1
ATOM 868 O O . SER A 1 114 ? 12.148 -4.625 3.9 1 83.5 114 SER A O 1
ATOM 870 N N . PHE A 1 115 ? 12.203 -2.846 2.502 1 76.38 115 PHE A N 1
ATOM 871 C CA . PHE A 1 115 ? 12.125 -1.844 3.557 1 76.38 115 PHE A CA 1
ATOM 872 C C . PHE A 1 115 ? 13.172 -2.1 4.629 1 76.38 115 PHE A C 1
ATOM 874 O O . PHE A 1 115 ? 12.844 -2.256 5.809 1 76.38 115 PHE A O 1
ATOM 881 N N . PHE A 1 116 ? 14.453 -2.17 4.266 1 75.75 116 PHE A N 1
ATOM 882 C CA . PHE A 1 116 ? 15.625 -2.311 5.125 1 75.75 116 PHE A CA 1
ATOM 883 C C . PHE A 1 116 ? 15.547 -3.592 5.945 1 75.75 116 PHE A C 1
ATOM 885 O O . PHE A 1 116 ? 15.93 -3.609 7.117 1 75.75 116 PHE A O 1
ATOM 892 N N . GLY A 1 117 ? 14.898 -4.559 5.359 1 79.62 117 GLY A N 1
ATOM 893 C CA . GLY A 1 117 ? 14.852 -5.871 5.988 1 79.62 117 GLY A CA 1
ATOM 894 C C . GLY A 1 117 ? 13.656 -6.055 6.902 1 79.62 117 GLY A C 1
ATOM 895 O O . GLY A 1 117 ? 13.469 -7.133 7.473 1 79.62 117 GLY A O 1
ATOM 896 N N . LEU A 1 118 ? 12.812 -5.105 6.969 1 76.62 118 LEU A N 1
ATOM 897 C CA . LEU A 1 118 ? 11.711 -5.125 7.926 1 76.62 118 LEU A CA 1
ATOM 898 C C . LEU A 1 118 ? 10.5 -5.863 7.355 1 76.62 118 LEU A C 1
ATOM 900 O O . LEU A 1 118 ? 9.586 -6.223 8.094 1 76.62 118 LEU A O 1
ATOM 904 N N . SER A 1 119 ? 10.578 -6.066 6.086 1 86.38 119 SER A N 1
ATOM 905 C CA . SER A 1 119 ? 9.453 -6.738 5.453 1 86.38 119 SER A CA 1
ATOM 906 C C . SER A 1 119 ? 9.914 -7.719 4.387 1 86.38 119 SER A C 1
ATOM 908 O O . SER A 1 119 ? 10.961 -7.516 3.758 1 86.38 119 SER A O 1
ATOM 910 N N . ALA A 1 120 ? 9.164 -8.797 4.316 1 91.19 120 ALA A N 1
ATOM 911 C CA . ALA A 1 120 ? 9.406 -9.688 3.184 1 91.19 120 ALA A CA 1
ATOM 912 C C . ALA A 1 120 ? 9.141 -8.984 1.859 1 91.19 120 ALA A C 1
ATOM 914 O O . ALA A 1 120 ? 8.305 -8.078 1.791 1 91.19 120 ALA A O 1
ATOM 915 N N . GLY A 1 121 ? 9.852 -9.391 0.869 1 92.62 121 GLY A N 1
ATOM 916 C CA . GLY A 1 121 ? 9.703 -8.773 -0.441 1 92.62 121 GLY A CA 1
ATOM 917 C C . GLY A 1 121 ? 8.406 -9.125 -1.13 1 92.62 121 GLY A C 1
ATOM 918 O O . GLY A 1 121 ? 7.75 -10.109 -0.767 1 92.62 121 GLY A O 1
ATOM 919 N N . ARG A 1 122 ? 8.031 -8.273 -2.068 1 92.94 122 ARG A N 1
ATOM 920 C CA . ARG A 1 122 ? 6.852 -8.445 -2.912 1 92.94 122 ARG A CA 1
ATOM 921 C C . ARG A 1 122 ? 7.246 -8.609 -4.375 1 92.94 122 ARG A C 1
ATOM 923 O O . ARG A 1 122 ? 7.77 -7.68 -4.992 1 92.94 122 ARG A O 1
ATOM 930 N N . GLU A 1 123 ? 7.07 -9.781 -4.914 1 96.38 123 GLU A N 1
ATOM 931 C CA . GLU A 1 123 ? 7.398 -10.055 -6.309 1 96.38 123 GLU A CA 1
ATOM 932 C C . GLU A 1 123 ? 6.379 -11 -6.941 1 96.38 123 GLU A C 1
ATOM 934 O O . GLU A 1 123 ? 5.828 -11.867 -6.262 1 96.38 123 GLU A O 1
ATOM 939 N N . THR A 1 124 ? 6.133 -10.82 -8.227 1 98 124 THR A N 1
ATOM 940 C CA . THR A 1 124 ? 5.289 -11.719 -9.008 1 98 124 THR A CA 1
ATOM 941 C C . THR A 1 124 ? 6.078 -12.328 -10.164 1 98 124 THR A C 1
ATOM 943 O O . THR A 1 124 ? 6.719 -11.617 -10.93 1 98 124 THR A O 1
ATOM 946 N N . PHE A 1 125 ? 6.043 -13.594 -10.266 1 98.62 125 PHE A N 1
ATOM 947 C CA . PHE A 1 125 ? 6.621 -14.336 -11.383 1 98.62 125 PHE A CA 1
ATOM 948 C C . PHE A 1 125 ? 5.539 -14.766 -12.367 1 98.62 125 PHE A C 1
ATOM 950 O O . PHE A 1 125 ? 4.477 -15.234 -11.961 1 98.62 125 PHE A O 1
ATOM 957 N N . PHE A 1 126 ? 5.797 -14.562 -13.617 1 98.69 126 PHE A N 1
ATOM 958 C CA . PHE A 1 126 ? 4.977 -15.188 -14.648 1 98.69 126 PHE A CA 1
ATOM 959 C C . PHE A 1 126 ? 5.684 -16.406 -15.234 1 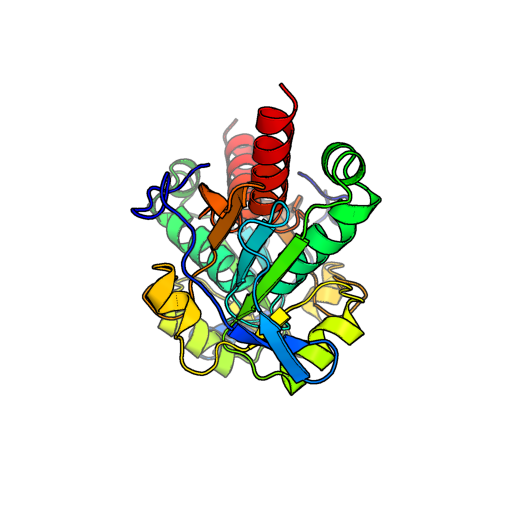98.69 126 PHE A C 1
ATOM 961 O O . PHE A 1 126 ? 6.793 -16.297 -15.766 1 98.69 126 PHE A O 1
ATOM 968 N N . ILE A 1 127 ? 5.062 -17.547 -15.117 1 98.62 127 ILE A N 1
ATOM 969 C CA . ILE A 1 127 ? 5.551 -18.812 -15.641 1 98.62 127 ILE A CA 1
ATOM 970 C C . ILE A 1 127 ? 4.652 -19.281 -16.797 1 98.62 127 ILE A C 1
ATOM 972 O O . ILE A 1 127 ? 3.438 -19.406 -16.625 1 98.62 127 ILE A O 1
ATOM 976 N N . ASP A 1 128 ? 5.23 -19.516 -17.938 1 98.06 128 ASP A N 1
ATOM 977 C CA . ASP A 1 128 ? 4.398 -19.844 -19.094 1 98.06 128 ASP A CA 1
ATOM 978 C C . ASP A 1 128 ? 3.982 -21.312 -19.094 1 98.06 128 ASP A C 1
ATOM 980 O O . ASP A 1 128 ? 4.277 -22.031 -18.141 1 98.06 128 ASP A O 1
ATOM 984 N N . GLN A 1 129 ? 3.201 -21.75 -20.062 1 97.56 129 GLN A N 1
ATOM 985 C CA . GLN A 1 129 ? 2.611 -23.078 -20.156 1 97.56 129 GLN A CA 1
ATOM 986 C C . GLN A 1 129 ? 3.693 -24.156 -20.203 1 97.56 129 GLN A C 1
ATOM 988 O O . GLN A 1 129 ? 3.455 -25.297 -19.812 1 97.56 129 GLN A O 1
ATOM 993 N N . GLN A 1 130 ? 4.883 -23.75 -20.625 1 98.06 130 GLN A N 1
ATOM 994 C CA . GLN A 1 130 ? 5.984 -24.703 -20.719 1 98.06 130 GLN A CA 1
ATOM 995 C C . GLN A 1 130 ? 6.773 -24.766 -19.422 1 98.06 130 GLN A C 1
ATOM 997 O O . GLN A 1 130 ? 7.695 -25.578 -19.281 1 98.06 130 GLN A O 1
ATOM 1002 N N . GLY A 1 131 ? 6.457 -23.953 -18.469 1 98.62 131 GLY A N 1
ATOM 1003 C CA . GLY A 1 131 ? 7.113 -23.953 -17.172 1 98.62 131 GLY A CA 1
ATOM 1004 C C . GLY A 1 131 ? 8.312 -23.031 -17.109 1 98.62 131 GLY A C 1
ATOM 1005 O O . GLY A 1 131 ? 9.141 -23.141 -16.203 1 98.62 131 GLY A O 1
ATOM 1006 N N . ILE A 1 132 ? 8.414 -22.172 -18.109 1 98.5 132 ILE A N 1
ATOM 1007 C CA . ILE A 1 132 ? 9.547 -21.266 -18.172 1 98.5 132 ILE A CA 1
ATOM 1008 C C . ILE A 1 132 ? 9.172 -19.922 -17.547 1 98.5 132 ILE A C 1
ATOM 1010 O O . ILE A 1 132 ? 8.094 -19.391 -17.812 1 98.5 132 ILE A O 1
ATOM 1014 N N . VAL A 1 133 ? 10.07 -19.391 -16.641 1 98.56 133 VAL A N 1
ATOM 1015 C CA . VAL A 1 133 ? 9.875 -18.047 -16.109 1 98.56 133 VAL A CA 1
ATOM 1016 C C . VAL A 1 133 ? 10.109 -17.016 -17.203 1 98.56 133 VAL A C 1
ATOM 1018 O O . VAL A 1 133 ? 11.211 -16.938 -17.766 1 98.56 133 VAL A O 1
ATOM 1021 N N . ARG A 1 134 ? 9.062 -16.203 -17.5 1 97.69 134 ARG A N 1
ATOM 1022 C CA . ARG A 1 134 ? 9.164 -15.258 -18.609 1 97.69 134 ARG A CA 1
ATOM 1023 C C . ARG A 1 134 ? 9.43 -13.852 -18.094 1 97.69 134 ARG A C 1
ATOM 1025 O O . ARG A 1 134 ? 10.016 -13.023 -18.797 1 97.69 134 ARG A O 1
ATOM 1032 N N . GLY A 1 135 ? 9.023 -13.609 -16.906 1 97.38 135 GLY A N 1
ATOM 1033 C CA . GLY A 1 135 ? 9.211 -12.289 -16.328 1 97.38 135 GLY A CA 1
ATOM 1034 C C . GLY A 1 135 ? 8.953 -12.258 -14.828 1 97.38 135 GLY A C 1
ATOM 1035 O O . GLY A 1 135 ? 8.352 -13.172 -14.273 1 97.38 135 GLY A O 1
ATOM 1036 N N . VAL A 1 136 ? 9.523 -11.188 -14.242 1 97.88 136 VAL A N 1
ATOM 1037 C CA . VAL A 1 136 ? 9.352 -10.938 -12.812 1 97.88 136 VAL A CA 1
ATOM 1038 C C . VAL A 1 136 ? 8.992 -9.469 -12.586 1 97.88 136 VAL A C 1
ATOM 1040 O O . VAL A 1 136 ? 9.594 -8.578 -13.18 1 97.88 136 VAL A O 1
ATOM 1043 N N . CYS A 1 137 ? 7.898 -9.289 -11.812 1 96.5 137 CYS A N 1
ATOM 1044 C CA . CYS A 1 137 ? 7.516 -7.941 -11.398 1 96.5 137 CYS A CA 1
ATOM 1045 C C . CYS A 1 137 ? 7.918 -7.68 -9.953 1 96.5 137 CYS A C 1
ATOM 1047 O O . CYS A 1 137 ? 7.523 -8.422 -9.055 1 96.5 137 CYS A O 1
ATOM 1049 N N . GLY A 1 138 ? 8.703 -6.656 -9.727 1 92.69 138 GLY A N 1
ATOM 1050 C CA . GLY A 1 138 ? 9.117 -6.25 -8.391 1 92.69 138 GLY A CA 1
ATOM 1051 C C . GLY A 1 138 ? 8.695 -4.832 -8.047 1 92.69 138 GLY A C 1
ATOM 1052 O O . GLY A 1 138 ? 9.312 -4.195 -7.188 1 92.69 138 GLY A O 1
ATOM 1053 N N . LYS A 1 139 ? 7.699 -4.371 -8.75 1 84.19 139 LYS A N 1
ATOM 1054 C CA . LYS A 1 139 ? 7.258 -2.998 -8.531 1 84.19 139 LYS A CA 1
ATOM 1055 C C . LYS A 1 139 ? 6.711 -2.809 -7.121 1 84.19 139 LYS A C 1
ATOM 1057 O O . LYS A 1 139 ? 5.977 -3.658 -6.617 1 84.19 139 LYS A O 1
ATOM 1062 N N . SER A 1 140 ? 7.137 -1.691 -6.547 1 81.44 140 SER A N 1
ATOM 1063 C CA . SER A 1 140 ? 6.621 -1.343 -5.227 1 81.44 140 SER A CA 1
ATOM 1064 C C . SER A 1 140 ? 5.207 -0.772 -5.32 1 81.44 140 SER A C 1
ATOM 1066 O O . SER A 1 140 ? 4.793 -0.304 -6.383 1 81.44 140 SER A O 1
ATOM 1068 N N . ILE A 1 141 ? 4.547 -0.854 -4.207 1 81.56 141 ILE A N 1
ATOM 1069 C CA . ILE A 1 141 ? 3.256 -0.183 -4.094 1 81.56 141 ILE A CA 1
ATOM 1070 C C . ILE A 1 141 ? 3.447 1.327 -4.211 1 81.56 141 ILE A C 1
ATOM 1072 O O . ILE A 1 141 ? 4.387 1.888 -3.643 1 81.56 141 ILE A O 1
ATOM 1076 N N . ASP A 1 142 ? 2.744 1.969 -5.094 1 83.62 142 ASP A N 1
ATOM 1077 C CA . ASP A 1 142 ? 2.854 3.412 -5.281 1 83.62 142 ASP A CA 1
ATOM 1078 C C . ASP A 1 142 ? 2.061 4.164 -4.215 1 83.62 142 ASP A C 1
ATOM 1080 O O . ASP A 1 142 ? 0.833 4.062 -4.156 1 83.62 142 ASP A O 1
ATOM 1084 N N . VAL A 1 143 ? 2.83 4.891 -3.408 1 81.25 143 VAL A N 1
ATOM 1085 C CA . VAL A 1 143 ? 2.23 5.621 -2.295 1 81.25 143 VAL A CA 1
ATOM 1086 C C . VAL A 1 143 ? 2.426 7.121 -2.498 1 81.25 143 VAL A C 1
ATOM 1088 O O . VAL A 1 143 ? 2.172 7.914 -1.59 1 81.25 143 VAL A O 1
ATOM 1091 N N . ASN A 1 144 ? 2.871 7.594 -3.693 1 86.5 144 ASN A N 1
ATOM 1092 C CA . ASN A 1 144 ? 3.324 8.969 -3.879 1 86.5 144 ASN A CA 1
ATOM 1093 C C . ASN A 1 144 ? 2.164 9.906 -4.203 1 86.5 144 ASN A C 1
ATOM 1095 O O . ASN A 1 144 ? 2.342 11.125 -4.277 1 86.5 144 ASN A O 1
ATOM 1099 N N . GLY A 1 145 ? 1.062 9.391 -4.355 1 91.06 145 GLY A N 1
ATOM 1100 C CA . GLY A 1 145 ? -0.086 10.203 -4.738 1 91.06 145 GLY A CA 1
ATOM 1101 C C . GLY A 1 145 ? -0.334 11.367 -3.803 1 91.06 145 GLY A C 1
ATOM 1102 O O . GLY A 1 145 ? -0.63 12.477 -4.25 1 91.06 145 GLY A O 1
ATOM 1103 N N . HIS A 1 146 ? -0.15 11.133 -2.566 1 94.75 146 HIS A N 1
ATOM 1104 C CA . HIS A 1 146 ? -0.443 12.172 -1.585 1 94.75 146 HIS A CA 1
ATOM 1105 C C . HIS A 1 146 ? 0.639 13.25 -1.582 1 94.75 146 HIS A C 1
ATOM 1107 O O . HIS A 1 146 ? 0.335 14.438 -1.497 1 94.75 146 HIS A O 1
ATOM 1113 N N . VAL A 1 147 ? 1.892 12.883 -1.696 1 96.06 147 VAL A N 1
ATOM 1114 C CA . VAL A 1 147 ? 2.984 13.844 -1.771 1 96.06 147 VAL A CA 1
ATOM 1115 C C . VAL A 1 147 ? 2.861 14.672 -3.049 1 96.06 147 VAL A C 1
ATOM 1117 O O . VAL A 1 147 ? 3.033 15.891 -3.027 1 96.06 147 VAL A O 1
ATOM 1120 N N . LYS A 1 148 ? 2.539 14.023 -4.129 1 94.88 148 LYS A N 1
ATOM 1121 C CA . LYS A 1 148 ? 2.359 14.711 -5.406 1 94.88 148 LYS A CA 1
ATOM 1122 C C . LYS A 1 148 ? 1.221 15.727 -5.324 1 94.88 148 LYS A C 1
ATOM 1124 O O . LYS A 1 148 ? 1.313 16.812 -5.891 1 94.88 148 LYS A O 1
ATOM 1129 N N . PHE A 1 149 ? 0.172 15.32 -4.699 1 96.31 149 PHE A N 1
ATOM 1130 C CA . PHE A 1 149 ? -0.953 16.219 -4.48 1 96.31 149 PHE A CA 1
ATOM 1131 C C . PHE A 1 149 ? -0.498 17.484 -3.771 1 96.31 149 PHE A C 1
ATOM 1133 O O . PHE A 1 149 ? -0.805 18.594 -4.215 1 96.31 149 PHE A O 1
ATOM 1140 N N . VAL A 1 150 ? 0.273 17.344 -2.658 1 97.69 150 VAL A N 1
ATOM 1141 C CA . VAL A 1 150 ? 0.735 18.484 -1.89 1 97.69 150 VAL A CA 1
ATOM 1142 C C . VAL A 1 150 ? 1.677 19.328 -2.744 1 97.69 150 VAL A C 1
ATOM 1144 O O . VAL A 1 150 ? 1.594 20.562 -2.738 1 97.69 150 VAL A O 1
ATOM 1147 N N . GLU A 1 151 ? 2.539 18.656 -3.473 1 96.75 151 GLU A N 1
ATOM 1148 C CA . GLU A 1 151 ? 3.441 19.344 -4.398 1 96.75 151 GLU A CA 1
ATOM 1149 C C . GLU A 1 151 ? 2.67 20.219 -5.371 1 96.75 151 GLU A C 1
ATOM 1151 O O . GLU A 1 151 ? 3.039 21.375 -5.59 1 96.75 151 GLU A O 1
ATOM 1156 N N . GLN A 1 152 ? 1.634 19.703 -5.906 1 96.06 152 GLN A N 1
ATOM 1157 C CA . GLN A 1 152 ? 0.826 20.422 -6.883 1 96.06 152 GLN A CA 1
ATOM 1158 C C . GLN A 1 152 ? 0.134 21.625 -6.238 1 96.06 152 GLN A C 1
ATOM 1160 O O . GLN A 1 152 ? 0.048 22.703 -6.844 1 96.06 152 GLN A O 1
ATOM 1165 N N . GLN A 1 153 ? -0.403 21.344 -5.031 1 96.25 153 GLN A N 1
ATOM 1166 C CA . GLN A 1 153 ? -1.047 22.438 -4.316 1 96.25 153 GLN A CA 1
ATOM 1167 C C . GLN A 1 153 ? -0.062 23.578 -4.051 1 96.25 153 GLN A C 1
ATOM 1169 O O . GLN A 1 153 ? -0.396 24.75 -4.234 1 96.25 153 GLN A O 1
ATOM 1174 N N . LEU A 1 154 ? 1.15 23.297 -3.615 1 96.31 154 LEU A N 1
ATOM 1175 C CA . LEU A 1 154 ? 2.189 24.281 -3.344 1 96.31 154 LEU A CA 1
ATOM 1176 C C . LEU A 1 154 ? 2.58 25.016 -4.617 1 96.31 154 LEU A C 1
ATOM 1178 O O . LEU A 1 154 ? 2.715 26.25 -4.609 1 96.31 154 LEU A O 1
ATOM 1182 N N . ALA A 1 155 ? 2.699 24.297 -5.699 1 94.19 155 ALA A N 1
ATOM 1183 C CA . ALA A 1 155 ? 3.08 24.891 -6.98 1 94.19 155 ALA A CA 1
ATOM 1184 C C . ALA A 1 155 ? 2.023 25.875 -7.461 1 94.19 155 ALA A C 1
ATOM 1186 O O . ALA A 1 155 ? 2.354 26.906 -8.07 1 94.19 155 ALA A O 1
ATOM 1187 N N . ALA A 1 156 ? 0.806 25.531 -7.195 1 91.19 156 ALA A N 1
ATOM 1188 C CA . ALA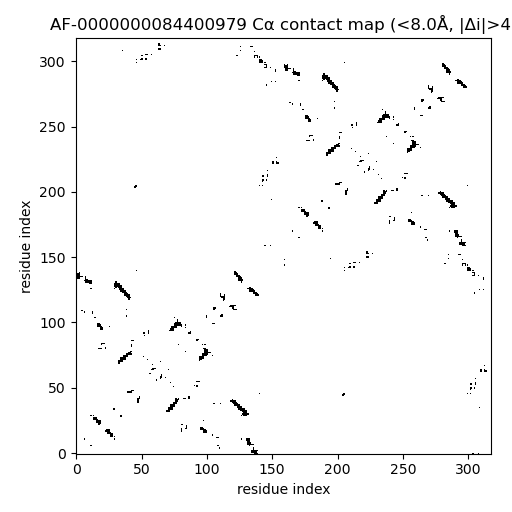 A 1 156 ? -0.299 26.406 -7.605 1 91.19 156 ALA A CA 1
ATOM 1189 C C . ALA A 1 156 ? -0.297 27.703 -6.816 1 91.19 156 ALA A C 1
ATOM 1191 O O . ALA A 1 156 ? -0.768 28.734 -7.309 1 91.19 156 ALA A O 1
ATOM 1192 N N . LEU A 1 157 ? 0.181 27.609 -5.574 1 88.56 157 LEU A N 1
ATOM 1193 C CA . LEU A 1 157 ? 0.265 28.812 -4.746 1 88.56 157 LEU A CA 1
ATOM 1194 C C . LEU A 1 157 ? 1.406 29.719 -5.211 1 88.56 157 LEU A C 1
ATOM 1196 O O . LEU A 1 157 ? 1.391 30.922 -4.957 1 88.56 157 LEU A O 1
ATOM 1200 N N . GLU A 1 158 ? 2.445 29.156 -5.789 1 85.62 158 GLU A N 1
ATOM 1201 C CA . GLU A 1 158 ? 3.596 29.906 -6.266 1 85.62 158 GLU A CA 1
ATOM 1202 C C . GLU A 1 158 ? 3.252 30.703 -7.523 1 85.62 158 GLU A C 1
ATOM 1204 O O . GLU A 1 158 ? 3.961 31.641 -7.887 1 85.62 158 GLU A O 1
ATOM 1209 N N . LYS A 1 159 ? 2.287 30.297 -8.266 1 70.56 159 LYS A N 1
ATOM 1210 C CA . LYS A 1 159 ? 1.902 31.016 -9.477 1 70.56 159 LYS A CA 1
ATOM 1211 C C . LYS A 1 159 ? 1.022 32.219 -9.148 1 70.56 159 LYS A C 1
ATOM 1213 O O . LYS A 1 159 ? 1.2 33.281 -9.719 1 70.56 159 LYS A O 1
ATOM 1218 N N . MET B 1 1 ? -7.414 13.953 -8.898 1 56.56 1 MET B N 1
ATOM 1219 C CA . MET B 1 1 ? -6.648 13.625 -7.695 1 56.56 1 MET B CA 1
ATOM 1220 C C . MET B 1 1 ? -7.324 14.195 -6.453 1 56.56 1 MET B C 1
ATOM 1222 O O . MET B 1 1 ? -7.211 13.625 -5.363 1 56.56 1 MET B O 1
ATOM 1226 N N . VAL B 1 2 ? -8.219 15.148 -6.797 1 69.88 2 VAL B N 1
ATOM 1227 C CA . VAL B 1 2 ? -8.859 15.883 -5.711 1 69.88 2 VAL B CA 1
ATOM 1228 C C . VAL B 1 2 ? -10.203 15.242 -5.379 1 69.88 2 VAL B C 1
ATOM 1230 O O . VAL B 1 2 ? -11 14.953 -6.273 1 69.88 2 VAL B O 1
ATOM 1233 N N . LYS B 1 3 ? -10.305 14.805 -4.168 1 83.38 3 LYS B N 1
ATOM 1234 C CA . LYS B 1 3 ? -11.57 14.266 -3.658 1 83.38 3 LYS B CA 1
ATOM 1235 C C . LYS B 1 3 ? -12.523 15.391 -3.266 1 83.38 3 LYS B C 1
ATOM 1237 O O . LYS B 1 3 ? -12.094 16.422 -2.754 1 83.38 3 LYS B O 1
ATOM 1242 N N . ASN B 1 4 ? -13.742 15.086 -3.523 1 86 4 ASN B N 1
ATOM 1243 C CA . ASN B 1 4 ? -14.742 16.062 -3.115 1 86 4 ASN B CA 1
ATOM 1244 C C . ASN B 1 4 ? -14.914 16.094 -1.599 1 86 4 ASN B C 1
ATOM 1246 O O . ASN B 1 4 ? -14.969 15.039 -0.958 1 86 4 ASN B O 1
ATOM 1250 N N . SER B 1 5 ? -14.852 17.281 -1.015 1 93.31 5 SER B N 1
ATOM 1251 C CA . SER B 1 5 ? -15.039 17.5 0.418 1 93.31 5 SER B CA 1
ATOM 1252 C C . SER B 1 5 ? -15.781 18.797 0.699 1 93.31 5 SER B C 1
ATOM 1254 O O . SER B 1 5 ? -15.57 19.797 0.018 1 93.31 5 SER B O 1
ATOM 1256 N N . GLU B 1 6 ? -16.625 18.734 1.671 1 94.88 6 GLU B N 1
ATOM 1257 C CA . GLU B 1 6 ? -17.375 19.938 2.053 1 94.88 6 GLU B CA 1
ATOM 1258 C C . GLU B 1 6 ? -16.453 20.984 2.66 1 94.88 6 GLU B C 1
ATOM 1260 O O . GLU B 1 6 ? -16.844 22.156 2.781 1 94.88 6 GLU B O 1
ATOM 1265 N N . LEU B 1 7 ? -15.281 20.594 2.998 1 97.88 7 LEU B N 1
ATOM 1266 C CA . LEU B 1 7 ? -14.367 21.5 3.695 1 97.88 7 LEU B CA 1
ATOM 1267 C C . LEU B 1 7 ? -13.625 22.391 2.707 1 97.88 7 LEU B C 1
ATOM 1269 O O . LEU B 1 7 ? -13.023 23.391 3.1 1 97.88 7 LEU B O 1
ATOM 1273 N N . ILE B 1 8 ? -13.633 22.047 1.473 1 97.5 8 ILE B N 1
ATOM 1274 C CA . ILE B 1 8 ? -12.859 22.812 0.501 1 97.5 8 ILE B CA 1
ATOM 1275 C C . ILE B 1 8 ? -13.406 24.234 0.406 1 97.5 8 ILE B C 1
ATOM 1277 O O . ILE B 1 8 ? -14.617 24.438 0.28 1 97.5 8 ILE B O 1
ATOM 1281 N N . GLY B 1 9 ? -12.547 25.141 0.48 1 97.44 9 GLY B N 1
ATOM 1282 C CA . GLY B 1 9 ? -12.93 26.547 0.415 1 97.44 9 GLY B CA 1
ATOM 1283 C C . GLY B 1 9 ? -13.312 27.125 1.765 1 97.44 9 GLY B C 1
ATOM 1284 O O . GLY B 1 9 ? -13.562 28.328 1.884 1 97.44 9 GLY B O 1
ATOM 1285 N N . LYS B 1 10 ? -13.312 26.328 2.807 1 98.38 10 LYS B N 1
ATOM 1286 C CA . LYS B 1 10 ? -13.664 26.75 4.16 1 98.38 10 LYS B CA 1
ATOM 1287 C C . LYS B 1 10 ? -12.43 26.766 5.066 1 98.38 10 LYS B C 1
ATOM 1289 O O . LYS B 1 10 ? -11.398 26.203 4.723 1 98.38 10 LYS B O 1
ATOM 1294 N N . ARG B 1 11 ? -12.555 27.516 6.18 1 98.56 11 ARG B N 1
ATOM 1295 C CA . ARG B 1 11 ? -11.5 27.453 7.188 1 98.56 11 ARG B CA 1
ATOM 1296 C C . ARG B 1 11 ? -11.375 26.047 7.762 1 98.56 11 ARG B C 1
ATOM 1298 O O . ARG B 1 11 ? -12.383 25.391 8.039 1 98.56 11 ARG B O 1
ATOM 1305 N N . ALA B 1 12 ? -10.18 25.562 7.887 1 98.81 12 ALA B N 1
ATOM 1306 C CA . ALA B 1 12 ? -9.945 24.219 8.438 1 98.81 12 ALA B CA 1
ATOM 1307 C C . ALA B 1 12 ? -10.438 24.125 9.875 1 98.81 12 ALA B C 1
ATOM 1309 O O . ALA B 1 12 ? -10.258 25.062 10.664 1 98.81 12 ALA B O 1
ATOM 1310 N N . PRO B 1 13 ? -11.07 23.031 10.242 1 98.62 13 PRO B N 1
ATOM 1311 C CA . PRO B 1 13 ? -11.445 22.844 11.648 1 98.62 13 PRO B CA 1
ATOM 1312 C C . PRO B 1 13 ? -10.242 22.875 12.586 1 98.62 13 PRO B C 1
ATOM 1314 O O . PRO B 1 13 ? -9.188 22.328 12.266 1 98.62 13 PRO B O 1
ATOM 1317 N N . ALA B 1 14 ? -10.477 23.516 13.703 1 98.31 14 ALA B N 1
ATOM 1318 C CA . ALA B 1 14 ? -9.422 23.531 14.711 1 98.31 14 ALA B CA 1
ATOM 1319 C C . ALA B 1 14 ? -9.156 22.125 15.242 1 98.31 14 ALA B C 1
ATOM 1321 O O . ALA B 1 14 ? -10.086 21.328 15.406 1 98.31 14 ALA B O 1
ATOM 1322 N N . LEU B 1 15 ? -7.859 21.828 15.492 1 97.62 15 LEU B N 1
ATOM 1323 C CA . LEU B 1 15 ? -7.461 20.516 15.992 1 97.62 15 LEU B CA 1
ATOM 1324 C C . LEU B 1 15 ? -6.371 20.641 17.047 1 97.62 15 LEU B C 1
ATOM 1326 O O . LEU B 1 15 ? -5.363 21.328 16.828 1 97.62 15 LEU B O 1
ATOM 1330 N N . GLU B 1 16 ? -6.664 20.125 18.156 1 97.38 16 GLU B N 1
ATOM 1331 C CA . GLU B 1 16 ? -5.727 20.031 19.266 1 97.38 16 GLU B CA 1
ATOM 1332 C C . GLU B 1 16 ? -5.723 18.625 19.859 1 97.38 16 GLU B C 1
ATOM 1334 O O . GLU B 1 16 ? -6.711 18.188 20.453 1 97.38 16 GLU B O 1
ATOM 1339 N N . LEU B 1 17 ? -4.555 17.906 19.734 1 98.12 17 LEU B N 1
ATOM 1340 C CA . LEU B 1 17 ? -4.469 16.516 20.141 1 98.12 17 LEU B CA 1
ATOM 1341 C C . LEU B 1 17 ? -3.07 16.188 20.656 1 98.12 17 LEU B C 1
ATOM 1343 O O . LEU B 1 17 ? -2.1 16.859 20.297 1 98.12 17 LEU B O 1
ATOM 1347 N N . PRO B 1 18 ? -2.986 15.172 21.531 1 98.06 18 PRO B N 1
ATOM 1348 C CA . PRO B 1 18 ? -1.643 14.68 21.844 1 98.06 18 PRO B CA 1
ATOM 1349 C C . PRO B 1 18 ? -0.847 14.297 20.609 1 98.06 18 PRO B C 1
ATOM 1351 O O . PRO B 1 18 ? -1.421 13.82 19.625 1 98.06 18 PRO B O 1
ATOM 1354 N N . SER B 1 19 ? 0.432 14.617 20.672 1 98.06 19 SER B N 1
ATOM 1355 C CA . SER B 1 19 ? 1.249 14.383 19.484 1 98.06 19 SER B CA 1
ATOM 1356 C C . SER B 1 19 ? 2.656 13.93 19.859 1 98.06 19 SER B C 1
ATOM 1358 O O . SER B 1 19 ? 3.049 14.016 21.031 1 98.06 19 SER B O 1
ATOM 1360 N N . ILE B 1 20 ? 3.26 13.32 18.891 1 96.75 20 ILE B N 1
ATOM 1361 C CA . ILE B 1 20 ? 4.699 13.125 19.016 1 96.75 20 ILE B CA 1
ATOM 1362 C C . ILE B 1 20 ? 5.441 14.219 18.25 1 96.75 20 ILE B C 1
ATOM 1364 O O . ILE B 1 20 ? 4.902 14.789 17.297 1 96.75 20 ILE B O 1
ATOM 1368 N N . PRO B 1 21 ? 6.617 14.75 18.594 1 89.44 21 PRO B N 1
ATOM 1369 C CA . PRO B 1 21 ? 7.371 14.141 19.688 1 89.44 21 PRO B CA 1
ATOM 1370 C C . PRO B 1 21 ? 6.875 14.578 21.062 1 89.44 21 PRO B C 1
ATOM 1372 O O . PRO B 1 21 ? 6.156 15.578 21.172 1 89.44 21 PRO B O 1
ATOM 1375 N N . ASN B 1 22 ? 7.145 13.758 22.125 1 86.81 22 ASN B N 1
ATOM 1376 C CA . ASN B 1 22 ? 7.125 14.031 23.562 1 86.81 22 ASN B CA 1
ATOM 1377 C C . ASN B 1 22 ? 5.758 13.742 24.172 1 86.81 22 ASN B C 1
ATOM 1379 O O . ASN B 1 22 ? 5.617 13.695 25.406 1 86.81 22 ASN B O 1
ATOM 1383 N N . GLY B 1 23 ? 4.699 13.711 23.359 1 89.06 23 GLY B N 1
ATOM 1384 C CA . GLY B 1 23 ? 3.393 13.344 23.875 1 89.06 23 GLY B CA 1
ATOM 1385 C C . GLY B 1 23 ? 2.545 14.539 24.266 1 89.06 23 GLY B C 1
ATOM 1386 O O . GLY B 1 23 ? 1.403 14.383 24.703 1 89.06 23 GLY B O 1
ATOM 1387 N N . ASP B 1 24 ? 3.031 15.75 24.031 1 93.25 24 ASP B N 1
ATOM 1388 C CA . ASP B 1 24 ? 2.305 16.969 24.391 1 93.25 24 ASP B CA 1
ATOM 1389 C C . ASP B 1 24 ? 1.182 17.234 23.391 1 93.25 24 ASP B C 1
ATOM 1391 O O . ASP B 1 24 ? 1.15 16.656 22.312 1 93.25 24 ASP B O 1
ATOM 1395 N N . VAL B 1 25 ? 0.337 18.125 23.828 1 96.62 25 VAL B N 1
ATOM 1396 C CA . VAL B 1 25 ? -0.75 18.562 22.953 1 96.62 25 VAL B CA 1
ATOM 1397 C C . VAL B 1 25 ? -0.2 19.453 21.844 1 96.62 25 VAL B C 1
ATOM 1399 O O . VAL B 1 25 ? 0.62 20.344 22.109 1 96.62 25 VAL B O 1
ATOM 1402 N N . PHE B 1 26 ? -0.554 19.125 20.672 1 97.44 26 PHE B N 1
ATOM 1403 C CA . PHE B 1 26 ? -0.194 19.906 19.5 1 97.44 26 PHE B CA 1
ATOM 1404 C C . PHE B 1 26 ? -1.418 20.609 18.906 1 97.44 26 PHE B C 1
ATOM 1406 O O . PHE B 1 26 ? -2.441 19.969 18.656 1 97.44 26 PHE B O 1
ATOM 1413 N N . LYS B 1 27 ? -1.302 21.891 18.797 1 97.75 27 LYS B N 1
ATOM 1414 C CA . LYS B 1 27 ? -2.322 22.688 18.125 1 97.75 27 LYS B CA 1
ATOM 1415 C C . LYS B 1 27 ? -1.957 22.922 16.672 1 97.75 27 LYS B C 1
ATOM 1417 O O . LYS B 1 27 ? -0.891 23.469 16.375 1 97.75 27 LYS B O 1
ATOM 1422 N N . LEU B 1 28 ? -2.854 22.5 15.742 1 98.06 28 LEU B N 1
ATOM 1423 C CA . LEU B 1 28 ? -2.604 22.734 14.32 1 98.06 28 LEU B CA 1
ATOM 1424 C C . LEU B 1 28 ? -2.445 24.234 14.047 1 98.06 28 LEU B C 1
ATOM 1426 O O . LEU B 1 28 ? -3.262 25.047 14.492 1 98.06 28 LEU B O 1
ATOM 1430 N N . PRO B 1 29 ? -1.418 24.641 13.352 1 98.19 29 PRO B N 1
ATOM 1431 C CA . PRO B 1 29 ? -1.153 26.062 13.156 1 98.19 29 PRO B CA 1
ATOM 1432 C C . PRO B 1 29 ? -1.947 26.656 11.992 1 98.19 29 PRO B C 1
ATOM 1434 O O . PRO B 1 29 ? -1.364 27.25 11.078 1 98.19 29 PRO B O 1
ATOM 1437 N N . ILE B 1 30 ? -3.205 26.594 12.086 1 98.62 30 ILE B N 1
ATOM 1438 C CA . ILE B 1 30 ? -4.121 27.078 11.055 1 98.62 30 ILE B CA 1
ATOM 1439 C C . ILE B 1 30 ? -4.031 28.594 10.953 1 98.62 30 ILE B C 1
ATOM 1441 O O . ILE B 1 30 ? -4.113 29.297 11.969 1 98.62 30 ILE B O 1
ATOM 1445 N N . GLY B 1 31 ? -3.812 29.078 9.75 1 98.19 31 GLY B N 1
ATOM 1446 C CA . GLY B 1 31 ? -3.742 30.516 9.531 1 98.19 31 GLY B CA 1
ATOM 1447 C C . GLY B 1 31 ? -2.361 31.078 9.781 1 98.19 31 GLY B C 1
ATOM 1448 O O . GLY B 1 31 ? -2.174 32.312 9.742 1 98.19 31 GLY B O 1
ATOM 1449 N N . GLU B 1 32 ? -1.37 30.219 10.07 1 98.31 32 GLU B N 1
ATOM 1450 C CA . GLU B 1 32 ? -0.007 30.672 10.352 1 98.31 32 GLU B CA 1
ATOM 1451 C C . GLU B 1 32 ? 0.943 30.281 9.219 1 98.31 32 GLU B C 1
ATOM 1453 O O . GLU B 1 32 ? 1.86 31.031 8.883 1 98.31 32 GLU B O 1
ATOM 1458 N N . LYS B 1 33 ? 0.789 29.188 8.672 1 97.94 33 LYS B N 1
ATOM 1459 C CA . LYS B 1 33 ? 1.608 28.609 7.613 1 97.94 33 LYS B CA 1
ATOM 1460 C C . LYS B 1 33 ? 0.834 27.547 6.84 1 97.94 33 LYS B C 1
ATOM 1462 O O . LYS B 1 33 ? -0.209 27.078 7.297 1 97.94 33 LYS B O 1
ATOM 1467 N N . PRO B 1 34 ? 1.233 27.203 5.625 1 98.31 34 PRO B N 1
ATOM 1468 C CA . PRO B 1 34 ? 0.591 26.078 4.93 1 98.31 34 PRO B CA 1
ATOM 1469 C C . PRO B 1 34 ? 0.787 24.75 5.652 1 98.31 34 PRO B C 1
ATOM 1471 O O . PRO B 1 34 ? 1.826 24.531 6.281 1 98.31 34 PRO B O 1
ATOM 1474 N N . ILE B 1 35 ? -0.264 23.891 5.555 1 98.81 35 ILE B N 1
ATOM 1475 C CA . ILE B 1 35 ? -0.242 22.609 6.262 1 98.81 35 ILE B CA 1
ATOM 1476 C C . ILE B 1 35 ? -0.608 21.484 5.301 1 98.81 35 ILE B C 1
ATOM 1478 O O . ILE B 1 35 ? -1.571 21.594 4.539 1 98.81 35 ILE B O 1
ATOM 1482 N N . ALA B 1 36 ? 0.198 20.453 5.227 1 98.81 36 ALA B N 1
ATOM 1483 C CA . ALA B 1 36 ? -0.194 19.141 4.715 1 98.81 36 ALA B CA 1
ATOM 1484 C C . ALA B 1 36 ? -0.609 18.203 5.848 1 98.81 36 ALA B C 1
ATOM 1486 O O . ALA B 1 36 ? 0.241 17.672 6.566 1 98.81 36 ALA B O 1
ATOM 1487 N N . LEU B 1 37 ? -1.894 18.078 6.012 1 98.88 37 LEU B N 1
ATOM 1488 C CA . LEU B 1 37 ? -2.471 17.234 7.055 1 98.88 37 LEU B CA 1
ATOM 1489 C C . LEU B 1 37 ? -2.883 15.875 6.488 1 98.88 37 LEU B C 1
ATOM 1491 O O . LEU B 1 37 ? -3.875 15.773 5.766 1 98.88 37 LEU B O 1
ATOM 1495 N N . PHE B 1 38 ? -2.111 14.828 6.836 1 98.5 38 PHE B N 1
ATOM 1496 C CA . PHE B 1 38 ? -2.436 13.555 6.215 1 98.5 38 PHE B CA 1
ATOM 1497 C C . PHE B 1 38 ? -2.885 12.539 7.262 1 98.5 38 PHE B C 1
ATOM 1499 O O . PHE B 1 38 ? -2.203 12.336 8.266 1 98.5 38 PHE B O 1
ATOM 1506 N N . PHE B 1 39 ? -4.078 11.992 6.996 1 98.12 39 PHE B N 1
ATOM 1507 C CA . PHE B 1 39 ? -4.656 10.922 7.797 1 98.12 39 PHE B CA 1
ATOM 1508 C C . PHE B 1 39 ? -4.234 9.555 7.266 1 98.12 39 PHE B C 1
ATOM 1510 O O . PHE B 1 39 ? -4.27 9.32 6.055 1 98.12 39 PHE B O 1
ATOM 1517 N N . PHE B 1 40 ? -3.805 8.68 8.164 1 95.88 40 PHE B N 1
ATOM 1518 C CA . PHE B 1 40 ? -3.443 7.324 7.762 1 95.88 40 PHE B CA 1
ATOM 1519 C C . PHE B 1 40 ? -3.973 6.301 8.758 1 95.88 40 PHE B C 1
ATOM 1521 O O . PHE B 1 40 ? -4.23 6.629 9.922 1 95.88 40 PHE B O 1
ATOM 1528 N N . PRO B 1 41 ? -4.129 5.051 8.336 1 94 41 PRO B N 1
ATOM 1529 C CA . PRO B 1 41 ? -4.871 4.082 9.148 1 94 41 PRO B CA 1
ATOM 1530 C C . PRO B 1 41 ? -4.121 3.672 10.414 1 94 41 PRO B C 1
ATOM 1532 O O . PRO B 1 41 ? -4.688 3.707 11.508 1 94 41 PRO B O 1
ATOM 1535 N N . ALA B 1 42 ? -2.893 3.252 10.227 1 93.06 42 ALA B N 1
ATOM 1536 C CA . ALA B 1 42 ? -2.225 2.656 11.383 1 93.06 42 ALA B CA 1
ATOM 1537 C C . ALA B 1 42 ? -0.708 2.684 11.211 1 93.06 42 ALA 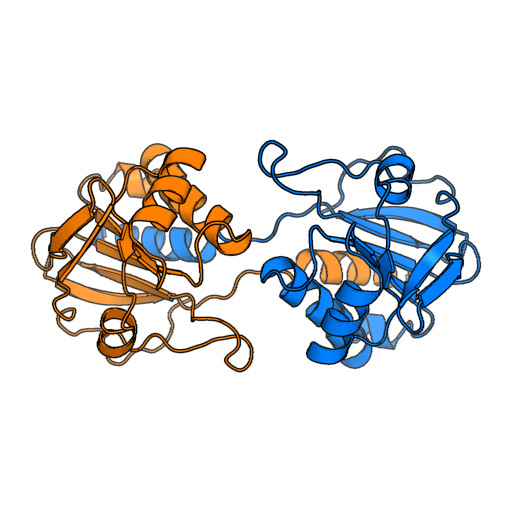B C 1
ATOM 1539 O O . ALA B 1 42 ? -0.189 2.33 10.156 1 93.06 42 ALA B O 1
ATOM 1540 N N . ALA B 1 43 ? -0.056 3.02 12.312 1 92.81 43 ALA B N 1
ATOM 1541 C CA . ALA B 1 43 ? 1.404 3.014 12.328 1 92.81 43 ALA B CA 1
ATOM 1542 C C . ALA B 1 43 ? 1.95 1.606 12.102 1 92.81 43 ALA B C 1
ATOM 1544 O O . ALA B 1 43 ? 1.311 0.619 12.469 1 92.81 43 ALA B O 1
ATOM 1545 N N . ASN B 1 44 ? 3.088 1.539 11.414 1 87.75 44 ASN B N 1
ATOM 1546 C CA . ASN B 1 44 ? 3.863 0.32 11.203 1 87.75 44 ASN B CA 1
ATOM 1547 C C . ASN B 1 44 ? 3.16 -0.638 10.25 1 87.75 44 ASN B C 1
ATOM 1549 O O . ASN B 1 44 ? 3.32 -1.855 10.352 1 87.75 44 ASN B O 1
ATOM 1553 N N . THR B 1 45 ? 2.277 -0.122 9.508 1 83.62 45 THR B N 1
ATOM 1554 C CA . THR B 1 45 ? 1.746 -0.864 8.375 1 83.62 45 THR B CA 1
ATOM 1555 C C . THR B 1 45 ? 2.42 -0.421 7.078 1 83.62 45 THR B C 1
ATOM 1557 O O . THR B 1 45 ? 2.832 0.733 6.949 1 83.62 45 THR B O 1
ATOM 1560 N N . MET B 1 46 ? 2.553 -1.26 6.16 1 81.56 46 MET B N 1
ATOM 1561 C CA . MET B 1 46 ? 3.434 -1.045 5.016 1 81.56 46 MET B CA 1
ATOM 1562 C C . MET B 1 46 ? 3.02 0.199 4.238 1 81.56 46 MET B C 1
ATOM 1564 O O . MET B 1 46 ? 3.83 1.103 4.023 1 81.56 46 MET B O 1
ATOM 1568 N N . GLY B 1 47 ? 1.756 0.265 3.809 1 85.44 47 GLY B N 1
ATOM 1569 C CA . GLY B 1 47 ? 1.307 1.422 3.051 1 85.44 47 GLY B CA 1
ATOM 1570 C C . GLY B 1 47 ? 1.449 2.727 3.812 1 85.44 47 GLY B C 1
ATOM 1571 O O . GLY B 1 47 ? 1.826 3.75 3.238 1 85.44 47 GLY B O 1
ATOM 1572 N N . CYS B 1 48 ? 1.165 2.666 5.062 1 90.69 48 CYS B N 1
ATOM 1573 C CA . CYS B 1 48 ? 1.286 3.848 5.91 1 90.69 48 CYS B CA 1
ATOM 1574 C C . CYS B 1 48 ? 2.748 4.238 6.098 1 90.69 48 CYS B C 1
ATOM 1576 O O . CYS B 1 48 ? 3.086 5.422 6.074 1 90.69 48 CYS B O 1
ATOM 1578 N N . THR B 1 49 ? 3.58 3.252 6.32 1 90.31 49 THR B N 1
ATOM 1579 C CA . THR B 1 49 ? 5.012 3.482 6.465 1 90.31 49 THR B CA 1
ATOM 1580 C C . THR B 1 49 ? 5.582 4.141 5.211 1 90.31 49 THR B C 1
ATOM 1582 O O . THR B 1 49 ? 6.277 5.16 5.301 1 90.31 49 THR B O 1
ATOM 1585 N N . MET B 1 50 ? 5.207 3.58 4.102 1 88.81 50 MET B N 1
ATOM 1586 C CA . MET B 1 50 ? 5.723 4.102 2.84 1 88.81 50 MET B CA 1
ATOM 1587 C C . MET B 1 50 ? 5.242 5.531 2.607 1 88.81 50 MET B C 1
ATOM 1589 O O . MET B 1 50 ? 6.012 6.383 2.156 1 88.81 50 MET B O 1
ATOM 1593 N N . GLU B 1 51 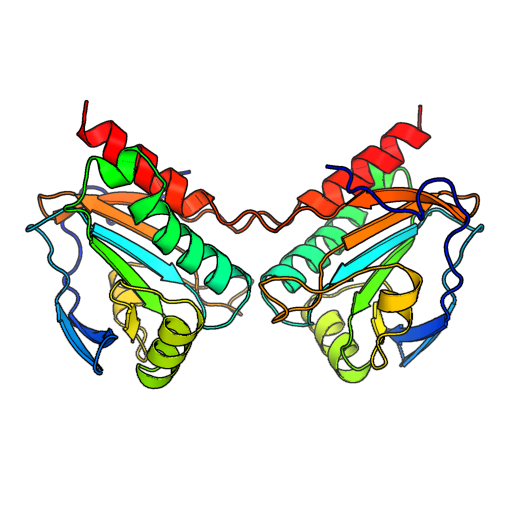? 4.035 5.801 2.928 1 93.38 51 GLU B N 1
ATOM 1594 C CA . GLU B 1 51 ? 3.494 7.148 2.773 1 93.38 51 GLU B CA 1
ATOM 1595 C C . GLU B 1 51 ? 4.188 8.125 3.715 1 93.38 51 GLU B C 1
ATOM 1597 O O . GLU B 1 51 ? 4.602 9.211 3.295 1 93.38 51 GLU B O 1
ATOM 1602 N N . ALA B 1 52 ? 4.316 7.793 4.965 1 95.81 52 ALA B N 1
ATOM 1603 C CA . ALA B 1 52 ? 4.977 8.641 5.953 1 95.81 52 ALA B CA 1
ATOM 1604 C C . ALA B 1 52 ? 6.418 8.938 5.551 1 95.81 52 ALA B C 1
ATOM 1606 O O . ALA B 1 52 ? 6.871 10.078 5.645 1 95.81 52 ALA B O 1
ATOM 1607 N N . CYS B 1 53 ? 7.082 7.938 5.094 1 94.12 53 CYS B N 1
ATOM 1608 C CA . CYS B 1 53 ? 8.461 8.117 4.656 1 94.12 53 CYS B CA 1
ATOM 1609 C C . CYS B 1 53 ? 8.531 8.992 3.414 1 94.12 53 CYS B C 1
ATOM 1611 O O . CYS B 1 53 ? 9.477 9.773 3.252 1 94.12 53 CYS B O 1
ATOM 1613 N N . SER B 1 54 ? 7.555 8.852 2.568 1 94.25 54 SER B N 1
ATOM 1614 C CA . SER B 1 54 ? 7.535 9.695 1.378 1 94.25 54 SER B CA 1
ATOM 1615 C C . SER B 1 54 ? 7.402 11.164 1.746 1 94.25 54 SER B C 1
ATOM 1617 O O . SER B 1 54 ? 8.008 12.023 1.106 1 94.25 54 SER B O 1
ATOM 1619 N N . PHE B 1 55 ? 6.598 11.469 2.732 1 97.56 55 PHE B N 1
ATOM 1620 C CA . PHE B 1 55 ? 6.488 12.844 3.215 1 97.56 55 PHE B CA 1
ATOM 1621 C C . PHE B 1 55 ? 7.793 13.297 3.861 1 97.56 55 PHE B C 1
ATOM 1623 O O . PHE B 1 55 ? 8.219 14.438 3.672 1 97.56 55 PHE B O 1
ATOM 1630 N N . ARG B 1 56 ? 8.375 12.414 4.637 1 96.06 56 ARG B N 1
ATOM 1631 C CA . ARG B 1 56 ? 9.68 12.703 5.215 1 96.06 56 ARG B CA 1
ATOM 1632 C C . ARG B 1 56 ? 10.688 13.062 4.129 1 96.06 56 ARG B C 1
ATOM 1634 O O . ARG B 1 56 ? 11.305 14.133 4.172 1 96.06 56 ARG B O 1
ATOM 1641 N N . ASP B 1 57 ? 10.781 12.234 3.104 1 95.75 57 ASP B N 1
ATOM 1642 C CA . ASP B 1 57 ? 11.773 12.398 2.041 1 95.75 57 ASP B CA 1
ATOM 1643 C C . ASP B 1 57 ? 11.492 13.648 1.211 1 95.75 57 ASP B C 1
ATOM 1645 O O . ASP B 1 57 ? 12.422 14.32 0.759 1 95.75 57 ASP B O 1
ATOM 1649 N N . ALA B 1 58 ? 10.242 13.93 0.989 1 96.31 58 ALA B N 1
ATOM 1650 C CA . ALA B 1 58 ? 9.867 15.086 0.176 1 96.31 58 ALA B CA 1
ATOM 1651 C C . ALA B 1 58 ? 10.383 16.375 0.789 1 96.31 58 ALA B C 1
ATOM 1653 O O . ALA B 1 58 ? 10.719 17.328 0.068 1 96.31 58 ALA B O 1
ATOM 1654 N N . GLN B 1 59 ? 10.477 16.438 2.066 1 95.12 59 GLN B N 1
ATOM 1655 C CA . GLN B 1 59 ? 10.914 17.656 2.744 1 95.12 59 GLN B CA 1
ATOM 1656 C C . GLN B 1 59 ? 12.352 18.016 2.371 1 95.12 59 GLN B C 1
ATOM 1658 O O . GLN B 1 59 ? 12.727 19.188 2.369 1 95.12 59 GLN B O 1
ATOM 1663 N N . THR B 1 60 ? 13.148 17.047 1.945 1 94.5 60 THR B N 1
ATOM 1664 C CA . THR B 1 60 ? 14.555 17.312 1.671 1 94.5 60 THR B CA 1
ATOM 1665 C C . THR B 1 60 ? 14.883 17.031 0.208 1 94.5 60 THR B C 1
ATOM 1667 O O . THR B 1 60 ? 15.914 17.484 -0.297 1 94.5 60 THR B O 1
ATOM 1670 N N . GLN B 1 61 ? 13.977 16.359 -0.466 1 95.12 61 GLN B N 1
ATOM 1671 C CA . GLN B 1 61 ? 14.352 15.891 -1.792 1 95.12 61 GLN B CA 1
ATOM 1672 C C . GLN B 1 61 ? 13.477 16.516 -2.873 1 95.12 61 GLN B C 1
ATOM 1674 O O . GLN B 1 61 ? 13.867 16.562 -4.043 1 95.12 61 GLN B O 1
ATOM 1679 N N . ASN B 1 62 ? 12.289 16.828 -2.488 1 95.75 62 ASN B N 1
ATOM 1680 C CA . ASN B 1 62 ? 11.359 17.406 -3.449 1 95.75 62 ASN B CA 1
ATOM 1681 C C . ASN B 1 62 ? 11.586 18.906 -3.615 1 95.75 62 ASN B C 1
ATOM 1683 O O . ASN B 1 62 ? 11.508 19.656 -2.646 1 95.75 62 ASN B O 1
ATOM 1687 N N . ILE B 1 63 ? 11.805 19.375 -4.746 1 96.19 63 ILE B N 1
ATOM 1688 C CA . ILE B 1 63 ? 12.227 20.75 -5.027 1 96.19 63 ILE B CA 1
ATOM 1689 C C . ILE B 1 63 ? 11.125 21.719 -4.617 1 96.19 63 ILE B C 1
ATOM 1691 O O . ILE B 1 63 ? 11.406 22.812 -4.109 1 96.19 63 ILE B O 1
ATOM 1695 N N . VAL B 1 64 ? 9.914 21.391 -4.863 1 96.81 64 VAL B N 1
ATOM 1696 C CA . VAL B 1 64 ? 8.797 22.266 -4.531 1 96.81 64 VAL B CA 1
ATOM 1697 C C . VAL B 1 64 ? 8.656 22.375 -3.016 1 96.81 64 VAL B C 1
ATOM 1699 O O . VAL B 1 64 ? 8.43 23.453 -2.482 1 96.81 64 VAL B O 1
ATOM 1702 N N . PHE B 1 65 ? 8.82 21.281 -2.311 1 96.81 65 PHE B N 1
ATOM 1703 C CA . PHE B 1 65 ? 8.812 21.297 -0.853 1 96.81 65 PHE B CA 1
ATOM 1704 C C . PHE B 1 65 ? 9.953 22.156 -0.321 1 96.81 65 PHE B C 1
ATOM 1706 O O . PHE B 1 65 ? 9.758 22.953 0.602 1 96.81 65 PHE B O 1
ATOM 1713 N N . LYS B 1 66 ? 11.086 22.016 -0.931 1 95.94 66 LYS B N 1
ATOM 1714 C CA . LYS B 1 66 ? 12.258 22.766 -0.497 1 95.94 66 LYS B CA 1
ATOM 1715 C C . LYS B 1 66 ? 12.055 24.266 -0.683 1 95.94 66 LYS B C 1
ATOM 1717 O O . LYS B 1 66 ? 12.586 25.062 0.084 1 95.94 66 LYS B O 1
ATOM 1722 N N . ARG B 1 67 ? 11.344 24.594 -1.665 1 96.38 67 ARG B N 1
ATOM 1723 C CA . ARG B 1 67 ? 11.062 26 -1.93 1 96.38 67 ARG B CA 1
ATOM 1724 C C . ARG B 1 67 ? 10 26.531 -0.972 1 96.38 67 ARG B C 1
ATOM 1726 O O . ARG B 1 67 ? 9.797 27.75 -0.875 1 96.38 67 ARG B O 1
ATOM 1733 N N . ASN B 1 68 ? 9.352 25.719 -0.218 1 96.56 68 ASN B N 1
ATOM 1734 C CA . ASN B 1 68 ? 8.312 26.062 0.745 1 96.56 68 ASN B CA 1
ATOM 1735 C C . ASN B 1 68 ? 8.625 25.5 2.131 1 96.56 68 ASN B C 1
ATOM 1737 O O . ASN B 1 68 ? 7.844 24.719 2.672 1 96.56 68 ASN B O 1
ATOM 1741 N N . PRO B 1 69 ? 9.719 25.953 2.721 1 95.5 69 PRO B N 1
ATOM 1742 C CA . PRO B 1 69 ? 10.18 25.391 3.99 1 95.5 69 PRO B CA 1
ATOM 1743 C C . PRO B 1 69 ? 9.203 25.641 5.141 1 95.5 69 PRO B C 1
ATOM 1745 O O . PRO B 1 69 ? 9.305 25.016 6.195 1 95.5 69 PRO B O 1
ATOM 1748 N N . GLU B 1 70 ? 8.289 26.516 4.922 1 96.69 70 GLU B N 1
ATOM 1749 C CA . GLU B 1 70 ? 7.328 26.844 5.973 1 96.69 70 GLU B CA 1
ATOM 1750 C C . GLU B 1 70 ? 6.203 25.812 6.027 1 96.69 70 GLU B C 1
ATOM 1752 O O . GLU B 1 70 ? 5.43 25.781 6.992 1 96.69 70 GLU B O 1
ATOM 1757 N N . LEU B 1 71 ? 6.066 24.969 5.051 1 98.31 71 LEU B N 1
ATOM 1758 C CA . LEU B 1 71 ? 5.023 23.938 5.043 1 98.31 71 LEU B CA 1
ATOM 1759 C C . LEU B 1 71 ? 5.133 23.047 6.27 1 98.31 71 LEU B C 1
ATOM 1761 O O . LEU B 1 71 ? 6.191 22.469 6.535 1 98.31 71 LEU B O 1
ATOM 1765 N N . ALA B 1 72 ? 4.059 22.938 6.973 1 98.31 72 ALA B N 1
ATOM 1766 C CA . ALA B 1 72 ? 3.979 21.984 8.07 1 98.31 72 ALA B CA 1
ATOM 1767 C C . ALA B 1 72 ? 3.361 20.672 7.609 1 98.31 72 ALA B C 1
ATOM 1769 O O . ALA B 1 72 ? 2.205 20.625 7.18 1 98.31 72 ALA B O 1
ATOM 1770 N N . VAL B 1 73 ? 4.137 19.625 7.664 1 98.62 73 VAL B N 1
ATOM 1771 C CA . VAL B 1 73 ? 3.617 18.266 7.461 1 98.62 73 VAL B CA 1
ATOM 1772 C C . VAL B 1 73 ? 3.18 17.672 8.797 1 98.62 73 VAL B C 1
ATOM 1774 O O . VAL B 1 73 ? 3.955 17.656 9.758 1 98.62 73 VAL B O 1
ATOM 1777 N N . VAL B 1 74 ? 1.896 17.266 8.867 1 98.75 74 VAL B N 1
ATOM 1778 C CA . VAL B 1 74 ? 1.346 16.734 10.109 1 98.75 74 VAL B CA 1
ATOM 1779 C C . VAL B 1 74 ? 0.573 15.445 9.828 1 98.75 74 VAL B C 1
ATOM 1781 O O . VAL B 1 74 ? -0.333 15.43 8.992 1 98.75 74 VAL B O 1
ATOM 1784 N N . GLY B 1 75 ? 0.949 14.391 10.516 1 98.75 75 GLY B N 1
ATOM 1785 C CA . GLY B 1 75 ? 0.213 13.141 10.406 1 98.75 75 GLY B CA 1
ATOM 1786 C C . GLY B 1 75 ? -0.837 12.969 11.484 1 98.75 75 GLY B C 1
ATOM 1787 O O . GLY B 1 75 ? -0.73 13.555 12.562 1 98.75 75 GLY B O 1
ATOM 1788 N N . VAL B 1 76 ? -1.856 12.125 11.172 1 98.69 76 VAL B N 1
ATOM 1789 C CA . VAL B 1 76 ? -2.9 11.805 12.133 1 98.69 76 VAL B CA 1
ATOM 1790 C C . VAL B 1 76 ? -3.291 10.336 12 1 98.69 76 VAL B C 1
ATOM 1792 O O . VAL B 1 76 ? -3.574 9.859 10.898 1 98.69 76 VAL B O 1
ATOM 1795 N N . SER B 1 77 ? -3.285 9.625 13.055 1 98.19 77 SER B N 1
ATOM 1796 C CA . SER B 1 77 ? -3.906 8.305 13.102 1 98.19 77 SER B CA 1
ATOM 1797 C C . SER B 1 77 ? -4.531 8.031 14.469 1 98.19 77 SER B C 1
ATOM 1799 O O . SER B 1 77 ? -4.41 8.844 15.383 1 98.19 77 SER B O 1
ATOM 1801 N N . GLY B 1 78 ? -5.23 6.926 14.562 1 97.94 78 GLY B N 1
ATOM 1802 C CA . GLY B 1 78 ? -5.871 6.555 15.812 1 97.94 78 GLY B CA 1
ATOM 1803 C C . GLY B 1 78 ? -4.926 5.879 16.781 1 97.94 78 GLY B C 1
ATOM 1804 O O . GLY B 1 78 ? -5.344 5.441 17.859 1 97.94 78 GLY B O 1
ATOM 1805 N N . ASP B 1 79 ? -3.658 5.762 16.516 1 97.69 79 ASP B N 1
ATOM 1806 C CA . ASP B 1 79 ? -2.666 5.098 17.359 1 97.69 79 ASP B CA 1
ATOM 1807 C C . ASP B 1 79 ? -2.316 5.949 18.578 1 97.69 79 ASP B C 1
ATOM 1809 O O . ASP B 1 79 ? -2.436 7.176 18.531 1 97.69 79 ASP B O 1
ATOM 1813 N N . SER B 1 80 ? -1.866 5.348 19.641 1 97.69 80 SER B N 1
ATOM 1814 C CA . SER B 1 80 ? -1.394 6.059 20.828 1 97.69 80 SER B CA 1
ATOM 1815 C C . SER B 1 80 ? -0.099 6.812 20.531 1 97.69 80 SER B C 1
ATOM 1817 O O . SER B 1 80 ? 0.61 6.492 19.578 1 97.69 80 SER B O 1
ATOM 1819 N N . THR B 1 81 ? 0.205 7.777 21.422 1 97.81 81 THR B N 1
ATOM 1820 C CA . THR B 1 81 ? 1.447 8.523 21.25 1 97.81 81 THR B CA 1
ATOM 1821 C C . THR B 1 81 ? 2.654 7.602 21.391 1 97.81 81 THR B C 1
ATOM 1823 O O . THR B 1 81 ? 3.666 7.785 20.719 1 97.81 81 THR B O 1
ATOM 1826 N N . ALA B 1 82 ? 2.523 6.625 22.234 1 97.25 82 ALA B N 1
ATOM 1827 C CA . ALA B 1 82 ? 3.617 5.672 22.422 1 97.25 82 ALA B CA 1
ATOM 1828 C C . ALA B 1 82 ? 3.891 4.91 21.125 1 97.25 82 ALA B C 1
ATOM 1830 O O . ALA B 1 82 ? 5.043 4.762 20.719 1 97.25 82 ALA B O 1
ATOM 1831 N N . LYS B 1 83 ? 2.885 4.453 20.531 1 96.94 83 LYS B N 1
ATOM 1832 C CA . LYS B 1 83 ? 3.016 3.73 19.281 1 96.94 83 LYS B CA 1
ATOM 1833 C C . LYS B 1 83 ? 3.537 4.645 18.172 1 96.94 83 LYS B C 1
ATOM 1835 O O . LYS B 1 83 ? 4.395 4.242 17.375 1 96.94 83 LYS B O 1
ATOM 1840 N N . GLN B 1 84 ? 3.057 5.852 18.109 1 97.81 84 GLN B N 1
ATOM 1841 C CA . GLN B 1 84 ? 3.502 6.816 17.109 1 97.81 84 GLN B CA 1
ATOM 1842 C C . GLN B 1 84 ? 4.977 7.164 17.312 1 97.81 84 GLN B C 1
ATOM 1844 O O . GLN B 1 84 ? 5.707 7.352 16.328 1 97.81 84 GLN B O 1
ATOM 1849 N N . GLN B 1 85 ? 5.352 7.297 18.562 1 97.5 85 GLN B N 1
ATOM 1850 C CA . GLN B 1 85 ? 6.754 7.602 18.844 1 97.5 85 GLN B CA 1
ATOM 1851 C C . GLN B 1 85 ? 7.668 6.488 18.328 1 97.5 85 GLN B C 1
ATOM 1853 O O . GLN B 1 85 ? 8.695 6.758 17.703 1 97.5 85 GLN B O 1
ATOM 1858 N N . SER B 1 86 ? 7.316 5.266 18.641 1 96 86 SER B N 1
ATOM 1859 C CA . SER B 1 86 ? 8.078 4.125 18.141 1 96 86 SER B CA 1
ATOM 1860 C C . SER B 1 86 ? 8.164 4.133 16.625 1 96 86 SER B C 1
ATOM 1862 O O . SER B 1 86 ? 9.227 3.861 16.047 1 96 86 SER B O 1
ATOM 1864 N N . PHE B 1 87 ? 7.051 4.422 16 1 95.69 87 PHE B N 1
ATOM 1865 C CA . PHE B 1 87 ? 6.969 4.516 14.547 1 95.69 87 PHE B CA 1
ATOM 1866 C C . PHE B 1 87 ? 7.91 5.594 14.016 1 95.69 87 PHE B C 1
ATOM 1868 O O . PHE B 1 87 ? 8.695 5.344 13.102 1 95.69 87 PHE B O 1
ATOM 1875 N N . ALA B 1 88 ? 7.848 6.711 14.602 1 97 88 ALA B N 1
ATOM 1876 C CA . ALA B 1 88 ? 8.664 7.848 14.188 1 97 88 ALA B CA 1
ATOM 1877 C C . ALA B 1 88 ? 10.148 7.559 14.391 1 97 88 ALA B C 1
ATOM 1879 O O . ALA B 1 88 ? 10.977 7.91 13.547 1 97 88 ALA B O 1
ATOM 1880 N N . ASP B 1 89 ? 10.469 6.918 15.5 1 95.56 89 ASP B N 1
ATOM 1881 C CA . ASP B 1 89 ? 11.859 6.586 15.797 1 95.56 89 ASP B CA 1
ATOM 1882 C C . ASP B 1 89 ? 12.414 5.578 14.797 1 95.56 89 ASP B C 1
ATOM 1884 O O . ASP B 1 89 ? 13.539 5.715 14.32 1 95.56 89 ASP B O 1
ATOM 1888 N N . GLN B 1 90 ? 11.602 4.664 14.539 1 92.62 90 GLN B N 1
ATOM 1889 C CA . GLN B 1 90 ? 12.023 3.59 13.648 1 92.62 90 GLN B CA 1
ATOM 1890 C C . GLN B 1 90 ? 12.352 4.125 12.258 1 92.62 90 GLN B C 1
ATOM 1892 O O . GLN B 1 90 ? 13.273 3.643 11.602 1 92.62 90 GLN B O 1
ATOM 1897 N N . TYR B 1 91 ? 11.594 5.148 11.812 1 93.56 91 TYR B N 1
ATOM 1898 C CA . TYR B 1 91 ? 11.727 5.582 10.43 1 93.56 91 TYR B CA 1
ATOM 1899 C C . TYR B 1 91 ? 12.211 7.023 10.352 1 93.56 91 TYR B C 1
ATOM 1901 O O . TYR B 1 91 ? 12.164 7.645 9.289 1 93.56 91 TYR B O 1
ATOM 1909 N N . ASN B 1 92 ? 12.625 7.555 11.461 1 95.25 92 ASN B N 1
ATOM 1910 C CA . ASN B 1 92 ? 13.18 8.906 11.555 1 95.25 92 ASN B CA 1
ATOM 1911 C C . ASN B 1 92 ? 12.211 9.938 10.992 1 95.25 92 ASN B C 1
ATOM 1913 O O . ASN B 1 92 ? 12.586 10.758 10.148 1 95.25 92 ASN B O 1
ATOM 1917 N N . LEU B 1 93 ? 10.977 9.789 11.367 1 97 93 LEU B N 1
ATOM 1918 C CA . LEU B 1 93 ? 9.984 10.797 11 1 97 93 LEU B CA 1
ATOM 1919 C C . LEU B 1 93 ? 10.156 12.055 11.836 1 97 93 LEU B C 1
ATOM 1921 O O . LEU B 1 93 ? 10.078 12.008 13.062 1 97 93 LEU B O 1
ATOM 1925 N N . SER B 1 94 ? 10.312 13.188 11.203 1 94.88 94 SER B N 1
ATOM 1926 C CA . SER B 1 94 ? 10.75 14.383 11.914 1 94.88 94 SER B CA 1
ATOM 1927 C C . SER B 1 94 ? 9.609 15.391 12.047 1 94.88 94 SER B C 1
ATOM 1929 O O . SER B 1 94 ? 9.844 16.562 12.344 1 94.88 94 SER B O 1
ATOM 1931 N N . TYR B 1 95 ? 8.438 15.008 11.734 1 97.81 95 TYR B N 1
ATOM 1932 C CA . TYR B 1 95 ? 7.289 15.898 11.82 1 97.81 95 TYR B CA 1
ATOM 1933 C C . TYR B 1 95 ? 6.285 15.391 12.852 1 97.81 95 TYR B C 1
ATOM 1935 O O . TYR B 1 95 ? 6.309 14.219 13.227 1 97.81 95 TYR B O 1
ATOM 1943 N N . PRO B 1 96 ? 5.363 16.266 13.312 1 98.25 96 PRO B N 1
ATOM 1944 C CA . PRO B 1 96 ? 4.379 15.844 14.312 1 98.25 96 PRO B CA 1
ATOM 1945 C C . PRO B 1 96 ? 3.389 14.82 13.766 1 98.25 96 PRO B C 1
ATOM 1947 O O . PRO B 1 96 ? 2.973 14.914 12.609 1 98.25 96 PRO B O 1
ATOM 1950 N N . ILE B 1 97 ? 3.082 13.898 14.609 1 98.69 97 ILE B N 1
ATOM 1951 C CA . ILE B 1 97 ? 2 12.953 14.359 1 98.69 97 ILE B CA 1
ATOM 1952 C C . ILE B 1 97 ? 1.02 12.969 15.531 1 98.69 97 ILE B C 1
ATOM 1954 O O . ILE B 1 97 ? 1.41 12.734 16.672 1 98.69 97 ILE B O 1
ATOM 1958 N N . LEU B 1 98 ? -0.203 13.25 15.203 1 98.56 98 LEU B N 1
ATOM 1959 C CA . LEU B 1 98 ? -1.247 13.398 16.219 1 98.56 98 LEU B CA 1
ATOM 1960 C C . LEU B 1 98 ? -1.906 12.062 16.516 1 98.56 98 LEU B C 1
ATOM 1962 O O . LEU B 1 98 ? -2.133 11.25 15.609 1 98.56 98 LEU B O 1
ATOM 1966 N N . SER B 1 99 ? -2.23 11.883 17.812 1 98.56 99 SER B N 1
ATOM 1967 C CA . SER B 1 99 ? -2.947 10.703 18.281 1 98.56 99 SER B CA 1
ATOM 1968 C C . SER B 1 99 ? -4.445 10.977 18.406 1 98.56 99 SER B C 1
ATOM 1970 O O . SER B 1 99 ? -4.891 11.617 19.344 1 98.56 99 SER B O 1
ATO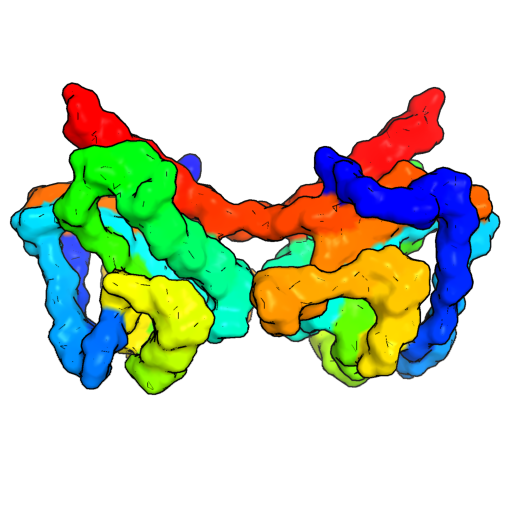M 1972 N N . ASP B 1 100 ? -5.176 10.445 17.453 1 98.31 100 ASP B N 1
ATOM 1973 C CA . ASP B 1 100 ? -6.625 10.633 17.375 1 98.31 100 ASP B CA 1
ATOM 1974 C C . ASP B 1 100 ? -7.367 9.406 17.906 1 98.31 100 ASP B C 1
ATOM 1976 O O . ASP B 1 100 ? -8.211 8.836 17.203 1 98.31 100 ASP B O 1
ATOM 1980 N N . THR B 1 101 ? -7.145 9.031 19.125 1 97.19 101 THR B N 1
ATOM 1981 C CA . THR B 1 101 ? -7.621 7.77 19.688 1 97.19 101 THR B CA 1
ATOM 1982 C C . THR B 1 101 ? -9.141 7.77 19.797 1 97.19 101 THR B C 1
ATOM 1984 O O . THR B 1 101 ? -9.773 6.711 19.719 1 97.19 101 THR B O 1
ATOM 1987 N N . ASP B 1 102 ? -9.758 8.906 19.906 1 96.12 102 ASP B N 1
ATOM 1988 C CA . ASP B 1 102 ? -11.211 8.977 20.062 1 96.12 102 ASP B CA 1
ATOM 1989 C C . ASP B 1 102 ? -11.891 9.328 18.75 1 96.12 102 ASP B C 1
ATOM 1991 O O . ASP B 1 102 ? -13.078 9.641 18.719 1 96.12 102 ASP B O 1
ATOM 1995 N N . ASN B 1 103 ? -11.172 9.438 17.672 1 96.56 103 ASN B N 1
ATOM 1996 C CA . ASN B 1 103 ? -11.656 9.672 16.312 1 96.56 103 ASN B CA 1
ATOM 1997 C C . ASN B 1 103 ? -12.211 11.078 16.141 1 96.56 103 ASN B C 1
ATOM 1999 O O . ASN B 1 103 ? -12.977 11.344 15.219 1 96.56 103 ASN B O 1
ATOM 2003 N N . LYS B 1 104 ? -11.828 11.938 17.016 1 96.19 104 LYS B N 1
ATOM 2004 C CA . LYS B 1 104 ? -12.328 13.305 16.969 1 96.19 104 LYS B CA 1
ATOM 2005 C C . LYS B 1 104 ? -11.867 14.008 15.688 1 96.19 104 LYS B C 1
ATOM 2007 O O . LYS B 1 104 ? -12.656 14.672 15.016 1 96.19 104 LYS B O 1
ATOM 2012 N N . ALA B 1 105 ? -10.617 13.93 15.375 1 98.38 105 ALA B N 1
ATOM 2013 C CA . ALA B 1 105 ? -10.07 14.578 14.188 1 98.38 105 ALA B CA 1
ATOM 2014 C C . ALA B 1 105 ? -10.719 14.031 12.914 1 98.38 105 ALA B C 1
ATOM 2016 O O . ALA B 1 105 ? -11.102 14.797 12.031 1 98.38 105 ALA B O 1
ATOM 2017 N N . ARG B 1 106 ? -10.836 12.688 12.812 1 97.94 106 ARG B N 1
ATOM 2018 C CA . ARG B 1 106 ? -11.445 12.07 11.641 1 97.94 106 ARG B CA 1
ATOM 2019 C C . ARG B 1 106 ? -12.883 12.547 11.461 1 97.94 106 ARG B C 1
ATOM 2021 O O . ARG B 1 106 ? -13.32 12.812 10.336 1 97.94 106 ARG B O 1
ATOM 2028 N N . GLU B 1 107 ? -13.602 12.672 12.562 1 97.31 107 GLU B N 1
ATOM 2029 C CA . GLU B 1 107 ? -14.984 13.156 12.5 1 97.31 107 GLU B CA 1
ATOM 2030 C C . GLU B 1 107 ? -15.039 14.602 12.023 1 97.31 107 GLU B C 1
ATOM 2032 O O . GLU B 1 107 ? -15.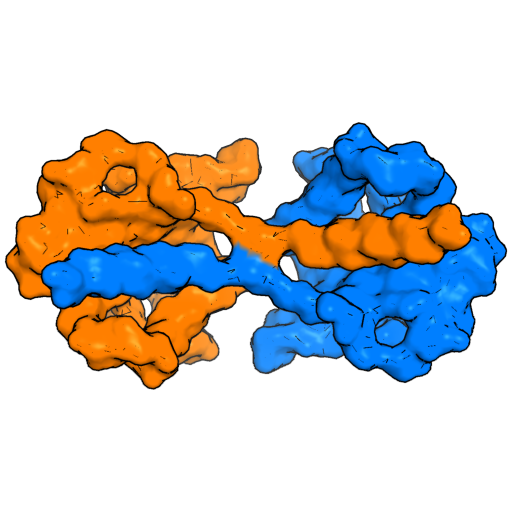828 14.945 11.141 1 97.31 107 GLU B O 1
ATOM 2037 N N . LEU B 1 108 ? -14.203 15.453 12.57 1 97.81 108 LEU B N 1
ATOM 2038 C CA . LEU B 1 108 ? -14.188 16.875 12.242 1 97.81 108 LEU B CA 1
ATOM 2039 C C . LEU B 1 108 ? -13.844 17.094 10.781 1 97.81 108 LEU B C 1
ATOM 2041 O O . LEU B 1 108 ? -14.375 18 10.133 1 97.81 108 LEU B O 1
ATOM 2045 N N . TYR B 1 109 ? -12.992 16.266 10.266 1 98.31 109 TYR B N 1
ATOM 2046 C CA . TYR B 1 109 ? -12.492 16.469 8.906 1 98.31 109 TYR B CA 1
ATOM 2047 C C . TYR B 1 109 ? -13.242 15.594 7.914 1 98.31 109 TYR B C 1
ATOM 2049 O O . TYR B 1 109 ? -12.969 15.625 6.711 1 98.31 109 TYR B O 1
ATOM 2057 N N . GLY B 1 110 ? -14.094 14.75 8.375 1 97.12 110 GLY B N 1
ATOM 2058 C CA . GLY B 1 110 ? -14.922 13.93 7.5 1 97.12 110 GLY B CA 1
ATOM 2059 C C . GLY B 1 110 ? -14.156 12.781 6.859 1 97.12 110 GLY B C 1
ATOM 2060 O O . GLY B 1 110 ? -14.414 12.422 5.707 1 97.12 110 GLY B O 1
ATOM 2061 N N . VAL B 1 111 ? -13.164 12.234 7.527 1 96.38 111 VAL B N 1
ATOM 2062 C CA . VAL B 1 111 ? -12.391 11.109 7.02 1 96.38 111 VAL B CA 1
ATOM 2063 C C . VAL B 1 111 ? -13.047 9.797 7.465 1 96.38 111 VAL B C 1
ATOM 2065 O O . VAL B 1 111 ? -13.023 9.453 8.648 1 96.38 111 VAL B O 1
ATOM 2068 N N . GLY B 1 112 ? -13.523 9.125 6.586 1 92.69 112 GLY B N 1
ATOM 2069 C CA . GLY B 1 112 ? -14.266 7.91 6.895 1 92.69 112 GLY B CA 1
ATOM 2070 C C . GLY B 1 112 ? -13.406 6.664 6.883 1 92.69 112 GLY B C 1
ATOM 2071 O O . GLY B 1 112 ? -12.203 6.727 7.164 1 92.69 112 GLY B O 1
ATOM 2072 N N . LYS B 1 113 ? -14.055 5.543 6.738 1 90.81 113 LYS B N 1
ATOM 2073 C CA . LYS B 1 113 ? -13.398 4.242 6.695 1 90.81 113 LYS B CA 1
ATOM 2074 C C . LYS B 1 113 ? -13.188 3.779 5.254 1 90.81 113 LYS B C 1
ATOM 2076 O O . LYS B 1 113 ? -13.734 4.371 4.32 1 90.81 113 LYS B O 1
ATOM 2081 N N . SER B 1 114 ? -12.258 2.852 5.141 1 83.44 114 SER B N 1
ATOM 2082 C CA . SER B 1 114 ? -11.977 2.236 3.848 1 83.44 114 SER B CA 1
ATOM 2083 C C . SER B 1 114 ? -12.016 0.715 3.938 1 83.44 114 SER B C 1
ATOM 2085 O O . SER B 1 114 ? -12.109 0.155 5.031 1 83.44 114 SER B O 1
ATOM 2087 N N . PHE B 1 115 ? -12.016 0.1 2.766 1 76.44 115 PHE B N 1
ATOM 2088 C CA . PHE B 1 115 ? -11.984 -1.354 2.67 1 76.44 115 PHE B CA 1
ATOM 2089 C C . PHE B 1 115 ? -13.125 -1.977 3.465 1 76.44 115 PHE B C 1
ATOM 2091 O O . PHE B 1 115 ? -12.898 -2.801 4.352 1 76.44 115 PHE B O 1
ATOM 2098 N N . PHE B 1 116 ? -14.367 -1.588 3.195 1 76.06 116 PHE B N 1
ATOM 2099 C CA . PHE B 1 116 ? -15.609 -2.113 3.758 1 76.06 116 PHE B CA 1
ATOM 2100 C C . PHE B 1 116 ? -15.633 -1.938 5.27 1 76.06 116 PHE B C 1
ATOM 2102 O O . PHE B 1 116 ? -16.094 -2.822 5.996 1 76.06 116 PHE B O 1
ATOM 2109 N N . GLY B 1 117 ? -14.961 -0.906 5.695 1 79.88 117 GLY B N 1
ATOM 2110 C CA . GLY B 1 117 ? -15.016 -0.559 7.105 1 79.88 117 GLY B CA 1
ATOM 2111 C C . GLY B 1 117 ? -13.898 -1.186 7.918 1 79.88 117 GLY B C 1
ATOM 2112 O O . GLY B 1 117 ? -13.789 -0.949 9.125 1 79.88 117 GLY B O 1
ATOM 2113 N N . LEU B 1 118 ? -13.023 -1.87 7.297 1 76.88 118 LEU B N 1
ATOM 2114 C CA . LEU B 1 118 ? -12 -2.639 8 1 76.88 118 LEU B CA 1
ATOM 2115 C C . LEU B 1 118 ? -10.781 -1.773 8.297 1 76.88 118 LEU B C 1
ATOM 2117 O O . LEU B 1 118 ? -9.938 -2.146 9.117 1 76.88 118 LEU B O 1
ATOM 2121 N N . SER B 1 119 ? -10.773 -0.673 7.645 1 86.44 119 SER B N 1
ATOM 2122 C CA . SER B 1 119 ? -9.617 0.197 7.848 1 86.44 119 SER B CA 1
ATOM 2123 C C . SER B 1 119 ? -10.031 1.664 7.891 1 86.44 119 SER B C 1
ATOM 2125 O O . SER B 1 119 ? -11.016 2.057 7.254 1 86.44 119 SER B O 1
ATOM 2127 N N . ALA B 1 120 ? -9.32 2.387 8.742 1 91.25 120 ALA B N 1
ATOM 2128 C CA . ALA B 1 120 ? -9.508 3.834 8.688 1 91.25 120 ALA B CA 1
ATOM 2129 C C . ALA B 1 120 ? -9.102 4.395 7.328 1 91.25 120 ALA B C 1
ATOM 2131 O O . ALA B 1 120 ? -8.227 3.844 6.656 1 91.25 120 ALA B O 1
ATOM 2132 N N . GLY B 1 121 ? -9.75 5.43 6.961 1 92.56 121 GLY B N 1
ATOM 2133 C CA . GLY B 1 121 ? -9.484 6.043 5.668 1 92.56 121 GLY B CA 1
ATOM 2134 C C . GLY B 1 121 ? -8.148 6.75 5.605 1 92.56 121 GLY B C 1
ATOM 2135 O O . GLY B 1 121 ? -7.566 7.086 6.641 1 92.56 121 GLY B O 1
ATOM 2136 N N . ARG B 1 122 ? -7.668 6.895 4.371 1 93 122 ARG B N 1
ATOM 2137 C CA . ARG B 1 122 ? -6.434 7.609 4.062 1 93 122 ARG B CA 1
ATOM 2138 C C . ARG B 1 122 ? -6.719 8.859 3.236 1 93 122 ARG B C 1
ATOM 2140 O O . ARG B 1 122 ? -7.156 8.766 2.088 1 93 122 ARG B O 1
ATOM 2147 N N . GLU B 1 123 ? -6.543 10.031 3.818 1 96.38 123 GLU B N 1
ATOM 2148 C CA . GLU B 1 123 ? -6.773 11.297 3.129 1 96.38 123 GLU B CA 1
ATOM 2149 C C . GLU B 1 123 ? -5.738 12.344 3.535 1 96.38 123 GLU B C 1
ATOM 2151 O O . GLU B 1 123 ? -5.27 12.352 4.676 1 96.38 123 GLU B O 1
ATOM 2156 N N . THR B 1 124 ? -5.391 13.211 2.602 1 98 124 THR B N 1
ATOM 2157 C CA . THR B 1 124 ? -4.52 14.352 2.863 1 98 124 THR B CA 1
ATOM 2158 C C . THR B 1 124 ? -5.234 15.656 2.553 1 98 124 THR B C 1
ATOM 2160 O O . THR B 1 124 ? -5.793 15.828 1.467 1 98 124 THR B O 1
ATOM 2163 N N . PHE B 1 125 ? -5.23 16.547 3.465 1 98.62 125 PHE B N 1
ATOM 2164 C CA . PHE B 1 125 ? -5.746 17.891 3.291 1 98.62 125 PHE B CA 1
ATOM 2165 C C . PHE B 1 125 ? -4.609 18.891 3.088 1 98.62 125 PHE B C 1
ATOM 2167 O O . PHE B 1 125 ? -3.602 18.828 3.797 1 98.62 125 PHE B O 1
ATOM 2174 N N . PHE B 1 126 ? -4.762 19.734 2.115 1 98.69 126 PHE B N 1
ATOM 2175 C CA . PHE B 1 126 ? -3.885 20.891 2.01 1 98.69 126 PHE B CA 1
ATOM 2176 C C . PHE B 1 126 ? -4.582 22.141 2.52 1 98.69 126 PHE B C 1
ATOM 2178 O O . PHE B 1 126 ? -5.641 22.531 2.012 1 98.69 126 PHE B O 1
ATOM 2185 N N . ILE B 1 127 ? -4.004 22.75 3.525 1 98.62 127 ILE B N 1
ATOM 2186 C CA . ILE B 1 127 ? -4.492 23.984 4.133 1 98.62 127 ILE B CA 1
ATOM 2187 C C . ILE B 1 127 ? -3.523 25.125 3.826 1 98.62 127 ILE B C 1
ATOM 2189 O O . ILE B 1 127 ? -2.33 25.031 4.121 1 98.62 127 ILE B O 1
ATOM 2193 N N . ASP B 1 128 ? -4.027 26.188 3.244 1 98.06 128 ASP B N 1
ATOM 2194 C CA . ASP B 1 128 ? -3.121 27.25 2.82 1 98.06 128 ASP B CA 1
ATOM 2195 C C . ASP B 1 128 ? -2.754 28.156 3.992 1 98.06 128 ASP B C 1
ATOM 2197 O O . ASP B 1 128 ? -3.146 27.891 5.133 1 98.06 128 ASP B O 1
ATOM 2201 N N . GLN B 1 129 ? -1.919 29.172 3.756 1 97.56 129 GLN B N 1
ATOM 2202 C CA . GLN B 1 129 ? -1.37 30.062 4.773 1 97.56 129 GLN B CA 1
ATOM 2203 C C . GLN B 1 129 ? -2.479 30.812 5.496 1 97.56 129 GLN B C 1
ATOM 2205 O O . GLN B 1 129 ? -2.309 31.234 6.645 1 97.56 129 GLN B O 1
ATOM 2210 N N . GLN B 1 130 ? -3.615 30.938 4.844 1 98.06 130 GLN B N 1
ATOM 2211 C CA . GLN B 1 130 ? -4.738 31.656 5.434 1 98.06 130 GLN B CA 1
ATOM 2212 C C . GLN B 1 130 ? -5.625 30.719 6.25 1 98.06 130 GLN B C 1
ATOM 2214 O O . GLN B 1 130 ? -6.582 31.172 6.887 1 98.06 130 GLN B O 1
ATOM 2219 N N . GLY B 1 131 ? -5.371 29.469 6.234 1 98.62 131 GLY B N 1
ATOM 2220 C CA . GLY B 1 131 ? -6.121 28.5 7.004 1 98.62 131 GLY B CA 1
ATOM 2221 C C . GLY B 1 131 ? -7.293 27.906 6.242 1 98.62 131 GLY B C 1
ATOM 2222 O O . GLY B 1 131 ? -8.18 27.297 6.836 1 98.62 131 GLY B O 1
ATOM 2223 N N . ILE B 1 132 ? -7.281 28.125 4.949 1 98.5 132 ILE B N 1
ATOM 2224 C CA . ILE B 1 132 ? -8.375 27.641 4.113 1 98.5 132 ILE B CA 1
ATOM 2225 C C . ILE B 1 132 ? -8 26.297 3.504 1 98.5 132 ILE B C 1
ATOM 2227 O O . ILE B 1 132 ? -6.891 26.125 3.002 1 98.5 132 ILE B O 1
ATOM 2231 N N . VAL B 1 133 ? -8.945 25.281 3.6 1 98.56 133 VAL B N 1
ATOM 2232 C CA . VAL B 1 133 ? -8.742 24.016 2.912 1 98.56 133 VAL B CA 1
ATOM 2233 C C . VAL B 1 133 ? -8.859 24.219 1.402 1 98.56 133 VAL B C 1
ATOM 2235 O O . VAL B 1 133 ? -9.906 24.641 0.902 1 98.56 133 VAL B O 1
ATOM 2238 N N . ARG B 1 134 ? -7.762 23.891 0.675 1 97.69 134 ARG B N 1
ATOM 2239 C CA . ARG B 1 134 ? -7.742 24.141 -0.762 1 97.69 134 ARG B CA 1
ATOM 2240 C C . ARG B 1 134 ? -8 22.859 -1.547 1 97.69 134 ARG B C 1
ATOM 2242 O O . ARG B 1 134 ? -8.5 22.906 -2.672 1 97.69 134 ARG B O 1
ATOM 2249 N N . GLY B 1 135 ? -7.684 21.781 -0.937 1 97.31 135 GLY B N 1
ATOM 2250 C CA . GLY B 1 135 ? -7.871 20.5 -1.603 1 97.31 135 GLY B CA 1
ATOM 2251 C C . GLY B 1 135 ? -7.73 19.312 -0.668 1 97.31 135 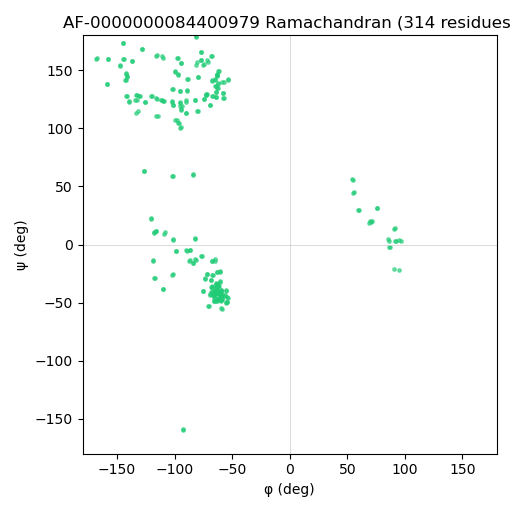GLY B C 1
ATOM 2252 O O . GLY B 1 135 ? -7.203 19.453 0.438 1 97.31 135 GLY B O 1
ATOM 2253 N N . VAL B 1 136 ? -8.312 18.203 -1.164 1 97.88 136 VAL B N 1
ATOM 2254 C CA . VAL B 1 136 ? -8.242 16.938 -0.442 1 97.88 136 VAL B CA 1
ATOM 2255 C C . VAL B 1 136 ? -7.852 15.82 -1.402 1 97.88 136 VAL B C 1
ATOM 2257 O O . VAL B 1 136 ? -8.375 15.734 -2.514 1 97.88 136 VAL B O 1
ATOM 2260 N N . CYS B 1 137 ? -6.816 15.07 -0.978 1 96.38 137 CYS B N 1
ATOM 2261 C CA . CYS B 1 137 ? -6.426 13.883 -1.727 1 96.38 137 CYS B CA 1
ATOM 2262 C C . CYS B 1 137 ? -6.934 12.617 -1.045 1 96.38 137 CYS B C 1
ATOM 2264 O O . CYS B 1 137 ? -6.637 12.375 0.127 1 96.38 137 CYS B O 1
ATOM 2266 N N . GLY B 1 138 ? -7.695 11.828 -1.759 1 92.62 138 GLY B N 1
ATOM 2267 C CA . GLY B 1 138 ? -8.195 10.555 -1.261 1 92.62 138 GLY B CA 1
ATOM 2268 C C . GLY B 1 138 ? -7.762 9.375 -2.107 1 92.62 138 GLY B C 1
ATOM 2269 O O . GLY B 1 138 ? -8.422 8.328 -2.105 1 92.62 138 GLY B O 1
ATOM 2270 N N . LYS B 1 139 ? -6.691 9.578 -2.818 1 84 139 LYS B N 1
ATOM 2271 C CA . LYS B 1 139 ? -6.227 8.523 -3.715 1 84 139 LYS B CA 1
ATOM 2272 C C . LYS B 1 139 ? -5.785 7.289 -2.934 1 84 139 LYS B C 1
ATOM 2274 O O . LYS B 1 139 ? -5.125 7.406 -1.9 1 84 139 LYS B O 1
ATOM 2279 N N . SER B 1 140 ? -6.219 6.16 -3.477 1 81.56 140 SER B N 1
ATOM 2280 C CA . SER B 1 140 ? -5.797 4.895 -2.877 1 81.56 140 SER B CA 1
ATOM 2281 C C . SER B 1 140 ? -4.363 4.547 -3.273 1 81.56 140 SER B C 1
ATOM 2283 O O . SER B 1 140 ? -3.854 5.051 -4.277 1 81.56 140 SER B O 1
ATOM 2285 N N . ILE B 1 141 ? -3.799 3.719 -2.455 1 81.44 141 ILE B N 1
ATOM 2286 C CA . ILE B 1 141 ? -2.5 3.15 -2.801 1 81.44 141 ILE B CA 1
ATOM 2287 C C . ILE B 1 141 ? -2.629 2.295 -4.059 1 81.44 141 ILE B C 1
ATOM 2289 O O . ILE B 1 141 ? -3.594 1.542 -4.211 1 81.44 141 ILE B O 1
ATOM 2293 N N . ASP B 1 142 ? -1.824 2.531 -5.051 1 83.69 142 ASP B N 1
ATOM 2294 C CA . ASP B 1 142 ? -1.864 1.762 -6.293 1 83.69 142 ASP B CA 1
ATOM 2295 C C . ASP B 1 142 ? -1.129 0.432 -6.137 1 83.69 142 ASP B C 1
ATOM 2297 O O . ASP B 1 142 ? 0.086 0.409 -5.93 1 83.69 142 ASP B O 1
ATOM 2301 N N . VAL B 1 143 ? -1.932 -0.622 -6.25 1 81.38 143 VAL B N 1
ATOM 2302 C CA . VAL B 1 143 ? -1.395 -1.965 -6.062 1 81.38 143 VAL B CA 1
ATOM 2303 C C . VAL B 1 143 ? -1.512 -2.756 -7.363 1 81.38 143 VAL B C 1
ATOM 2305 O O . VAL B 1 143 ? -1.298 -3.971 -7.379 1 81.38 143 VAL B O 1
ATOM 2308 N N . ASN B 1 144 ? -1.84 -2.125 -8.523 1 86.81 144 ASN B N 1
ATOM 2309 C CA . ASN B 1 144 ? -2.225 -2.84 -9.734 1 86.81 144 ASN B CA 1
ATOM 2310 C C . ASN B 1 144 ? -1.006 -3.223 -10.57 1 86.81 144 ASN B C 1
ATOM 2312 O O . ASN B 1 144 ? -1.13 -3.936 -11.562 1 86.81 144 ASN B O 1
ATOM 2316 N N . GLY B 1 145 ? 0.084 -2.818 -10.18 1 91.31 145 GLY B N 1
ATOM 2317 C CA . GLY B 1 145 ? 1.288 -3.072 -10.953 1 91.31 145 GLY B CA 1
ATOM 2318 C C . GLY B 1 145 ? 1.51 -4.543 -11.25 1 91.31 145 GLY B C 1
ATOM 2319 O O . GLY B 1 145 ? 1.881 -4.91 -12.367 1 91.31 145 GLY B O 1
ATOM 2320 N N . HIS B 1 146 ? 1.236 -5.348 -10.297 1 94.81 146 HIS B N 1
ATOM 2321 C CA . HIS B 1 146 ? 1.495 -6.773 -10.461 1 94.81 146 HIS B CA 1
ATOM 2322 C C . HIS B 1 146 ? 0.459 -7.422 -11.367 1 94.81 146 HIS B C 1
ATOM 2324 O O . HIS B 1 146 ? 0.802 -8.258 -12.211 1 94.81 146 HIS B O 1
ATOM 2330 N N . VAL B 1 147 ? -0.804 -7.059 -11.258 1 96.19 147 VAL B N 1
ATOM 2331 C CA . VAL B 1 147 ? -1.849 -7.574 -12.133 1 96.19 147 VAL B CA 1
ATOM 2332 C C . VAL B 1 147 ? -1.596 -7.117 -13.57 1 96.19 147 VAL B C 1
ATOM 2334 O O . VAL B 1 147 ? -1.721 -7.902 -14.508 1 96.19 147 VAL B O 1
ATOM 2337 N N . LYS B 1 148 ? -1.223 -5.879 -13.719 1 94.94 148 LYS B N 1
ATOM 2338 C CA . LYS B 1 148 ? -0.92 -5.336 -15.039 1 94.94 148 LYS B CA 1
ATOM 2339 C C . LYS B 1 148 ? 0.245 -6.082 -15.688 1 94.94 148 LYS B C 1
ATOM 2341 O O . LYS B 1 148 ? 0.234 -6.34 -16.891 1 94.94 148 LYS B O 1
ATOM 2346 N N . PHE B 1 149 ? 1.229 -6.336 -14.906 1 96.31 149 PHE B N 1
ATOM 2347 C CA . PHE B 1 149 ? 2.367 -7.117 -15.375 1 96.31 149 PHE B CA 1
ATOM 2348 C C . PHE B 1 149 ? 1.907 -8.453 -15.945 1 96.31 149 PHE B C 1
ATOM 2350 O O . PHE B 1 149 ? 2.287 -8.828 -17.062 1 96.31 149 PHE B O 1
ATOM 2357 N N . VAL B 1 150 ? 1.055 -9.188 -15.172 1 97.69 150 VAL B N 1
ATOM 2358 C CA . VAL B 1 150 ? 0.582 -10.5 -15.609 1 97.69 150 VAL B CA 1
ATOM 2359 C C . VAL B 1 150 ? -0.261 -10.344 -16.875 1 97.69 150 VAL B C 1
ATOM 2361 O O . VAL B 1 150 ? -0.131 -11.133 -17.812 1 97.69 150 VAL B O 1
ATOM 2364 N N . GLU B 1 151 ? -1.099 -9.336 -16.891 1 96.75 151 GLU B N 1
ATOM 2365 C CA . GLU B 1 151 ? -1.902 -9.016 -18.062 1 96.75 151 GLU B CA 1
ATOM 2366 C C . GLU B 1 151 ? -1.027 -8.859 -19.312 1 96.75 151 GLU B C 1
ATOM 2368 O O . GLU B 1 151 ? -1.334 -9.406 -20.359 1 96.75 151 GLU B O 1
ATOM 2373 N N . GLN B 1 152 ? 0.028 -8.141 -19.156 1 96.06 152 GLN B N 1
ATOM 2374 C CA . GLN B 1 152 ? 0.935 -7.879 -20.281 1 96.06 152 GLN B CA 1
ATOM 2375 C C . GLN B 1 152 ? 1.622 -9.164 -20.734 1 96.06 152 GLN B C 1
ATOM 2377 O O . GLN B 1 152 ? 1.793 -9.383 -21.938 1 96.06 152 GLN B O 1
ATOM 2382 N N . GLN B 1 153 ? 2.055 -9.93 -19.719 1 96.31 153 GLN B N 1
ATOM 2383 C CA . GLN B 1 153 ? 2.682 -11.203 -20.062 1 96.31 153 GLN B CA 1
ATOM 2384 C C . GLN B 1 153 ? 1.724 -12.094 -20.844 1 96.31 153 GLN B C 1
ATOM 2386 O O . GLN B 1 153 ? 2.113 -12.711 -21.844 1 96.31 153 GLN B O 1
ATOM 2391 N N . LEU B 1 154 ? 0.475 -12.211 -20.438 1 96.44 154 LEU B N 1
ATOM 2392 C CA . LEU B 1 154 ? -0.544 -13.016 -21.109 1 96.44 154 LEU B CA 1
ATOM 2393 C C . LEU B 1 154 ? -0.807 -12.492 -22.516 1 96.44 154 LEU B C 1
ATOM 2395 O O . LEU B 1 154 ? -0.895 -13.273 -23.469 1 96.44 154 LEU B O 1
ATOM 2399 N N . ALA B 1 155 ? -0.877 -11.195 -22.656 1 94.25 155 ALA B N 1
ATOM 2400 C CA . ALA B 1 155 ? -1.14 -10.57 -23.953 1 94.25 155 ALA B CA 1
ATOM 2401 C C . ALA B 1 155 ? -0.016 -10.867 -24.938 1 94.25 155 ALA B C 1
ATOM 2403 O O . ALA B 1 155 ? -0.261 -11.031 -26.141 1 94.25 155 ALA B O 1
ATOM 2404 N N . ALA B 1 156 ? 1.164 -10.891 -24.406 1 91.31 156 ALA B N 1
ATOM 2405 C CA . ALA B 1 156 ? 2.33 -11.156 -25.25 1 91.31 156 ALA B CA 1
ATOM 2406 C C . ALA B 1 156 ? 2.318 -12.594 -25.75 1 91.31 156 ALA B C 1
ATOM 2408 O O . ALA B 1 156 ? 2.871 -12.891 -26.812 1 91.31 156 ALA B O 1
ATOM 2409 N N . LEU B 1 157 ? 1.744 -13.484 -24.938 1 88.56 157 LEU B N 1
ATOM 2410 C CA . LEU B 1 157 ? 1.644 -14.883 -25.344 1 88.56 157 LEU B CA 1
ATOM 2411 C C . LEU B 1 157 ? 0.576 -15.062 -26.422 1 88.56 157 LEU B C 1
ATOM 2413 O O . LEU B 1 157 ? 0.615 -16.031 -27.188 1 88.56 157 LEU B O 1
ATOM 2417 N N . GLU B 1 158 ? -0.449 -14.227 -26.422 1 85.5 158 GLU B N 1
ATOM 2418 C CA . GLU B 1 158 ? -1.531 -14.305 -27.406 1 85.5 158 GLU B CA 1
ATOM 2419 C C . GLU B 1 158 ? -1.065 -13.852 -28.781 1 85.5 158 GLU B C 1
ATOM 2421 O O . GLU B 1 158 ? -1.704 -14.156 -29.797 1 85.5 158 GLU B O 1
ATOM 2426 N N . LYS B 1 159 ? -0.078 -13.039 -28.859 1 69.88 159 LYS B N 1
ATOM 2427 C CA . LYS B 1 159 ? 0.421 -12.578 -30.156 1 69.88 159 LYS B CA 1
ATOM 2428 C C . LYS B 1 159 ? 1.319 -13.625 -30.797 1 69.88 159 LYS B C 1
ATOM 2430 O O . LYS B 1 159 ? 1.221 -13.875 -32 1 69.88 159 LYS B O 1
#

Organism: NCBI:txid1296121

Foldseek 3Di:
DFDDFPQAQHFADWDWFQKDDVRDIDTDPFLAAKEKEKEDWDFPDDVVLVVLLVVVCCCPPPPVNVVRNRYAYEYEYQDHNVRVVVRCVVRVRDHMYGHCVVCPNCVRRVFQADDVRPTTFIKIWIAHNRRGTNGMDRDDDDPCVVVVVVVVVVVVVVD/DFDDFPQAQHFADWDWFQKDDVRDIDTDPFLAAKEKEKEDWDFPDDVVLVVLLVVVCCCPPPPVNVVRNRYAYEYEYQDHNVRVVVRCVVRVRDHMYGHCVVCPNCVRRVFQADDVRPTTFIKIWIAHNRRGTNGMDRDDDDPCVVVVVVVVVVVVVVD

Solvent-accessible surface area (backbone atoms only — not comparable to full-atom values): 17022 Å² total; per-residue (Å²): 115,72,41,91,56,91,52,51,78,31,71,58,77,88,52,73,34,38,11,25,83,92,50,46,74,41,68,64,60,71,45,72,33,30,32,43,42,32,38,37,47,43,80,85,32,68,58,43,43,51,32,53,47,48,52,52,48,31,57,78,68,32,67,63,41,52,74,41,74,66,52,40,58,34,38,35,26,50,44,51,43,68,57,48,41,53,45,26,63,75,65,66,49,87,53,43,37,31,30,31,68,84,43,56,62,37,60,74,70,67,54,52,63,29,81,94,66,76,32,55,29,50,38,31,37,36,26,39,44,78,16,32,20,74,43,31,32,53,68,71,71,45,51,56,64,59,54,51,49,51,45,51,54,53,54,60,70,71,105,115,70,42,91,57,93,53,50,78,30,72,57,77,88,50,74,34,38,11,21,81,93,51,46,75,42,67,64,60,71,45,71,33,30,31,43,41,33,38,37,49,46,79,83,32,69,57,43,44,53,33,54,47,50,54,52,48,31,57,80,66,32,67,63,41,53,74,40,76,67,54,39,59,35,37,35,27,50,44,52,42,67,56,48,41,53,43,26,63,76,67,65,50,86,55,44,37,33,29,31,68,82,44,56,60,38,61,74,70,67,54,53,62,28,80,94,66,75,32,55,29,51,38,32,36,37,26,38,45,78,15,31,20,74,44,32,32,53,67,72,72,46,49,54,64,57,54,51,51,50,44,50,54,53,53,61,70,73,106

Nearest PDB structures (foldseek):
  3drn-assembly2_B  TM=8.252E-01  e=3.339E-12  Saccharolobus solfataricus
  5epf-assembly1_A  TM=7.841E-01  e=2.905E-11  Mycobacterium tuberculosis H37Rv
  5imd-assembly1_A  TM=7.629E-01  e=1.204E-10  Xanthomonas campestris pv. campestris str. ATCC 33913
  5io2-assembly1_A  TM=7.658E-01  e=3.042E-10  Xanthomonas campestris pv. campestris str. ATCC 33913
  6q5v-assembly1_A  TM=7.669E-01  e=6.004E-10  Saccharolobus islandicus REY15A